Protein AF-0000000085128659 (afdb_homodimer)

Solvent-accessible surface area (backbone atoms only — not comparable to full-atom values): 16310 Å² total; per-residue (Å²): 131,82,72,77,76,67,66,75,49,60,63,36,53,50,22,35,53,57,33,23,60,72,72,63,52,74,62,64,71,49,72,67,42,47,62,70,45,26,85,48,47,41,83,42,79,41,50,59,67,37,71,76,47,48,51,61,40,72,66,40,44,32,36,38,27,37,38,40,32,33,34,33,29,34,77,50,101,82,45,79,43,78,74,47,75,46,42,42,30,39,76,42,43,47,52,21,47,40,45,73,38,50,29,82,39,26,32,28,22,68,32,53,30,38,33,34,35,36,41,59,68,40,46,54,51,37,44,71,76,37,23,58,50,40,31,45,50,51,49,42,43,33,21,52,50,32,48,50,40,52,53,52,50,50,57,43,69,74,96,132,83,72,77,75,68,64,75,49,61,63,36,53,50,22,35,58,58,37,16,63,75,84,48,57,75,60,64,72,48,72,68,43,47,61,70,45,26,83,48,47,43,82,42,78,41,49,57,68,37,70,75,47,49,51,62,39,72,65,40,44,33,35,39,27,38,38,40,32,32,36,31,30,34,77,50,101,82,45,80,42,77,75,48,76,47,42,41,30,38,77,43,44,45,52,19,46,42,45,72,38,49,29,81,39,26,32,29,23,68,32,53,28,37,33,33,35,36,40,60,67,42,46,55,50,37,43,70,76,36,22,57,51,39,30,45,49,49,48,41,42,33,18,52,47,31,49,50,41,52,53,53,51,51,57,44,70,76,96

pLDDT: mean 86.52, std 16.13, range [29.95, 98.5]

Foldseek 3Di:
DVPPVQQPCVLLLVLQVVVCVVVVVPLRDDPVLCSVCRVQKDKDKAAAFAWPDAFFAQFQKKKAFSAAKKWKWADDPVDIDTDDIDGRSDMPRLVCNPPSGTHRIIMGTNHIGMMIIHGPVSLVVCCVPPVPSSVSVNSSSVVNVVVVVVVVVVVVVVD/DPVPVQQPCVLQLVLQCVVCVPVNLPLRDDPVLCSVCRVQKDKDKAAAFAWPDAFQAQFQKKKAFSAAKKWKWADDPVDIDTDDIDGRSDMPRLVCNPPSGTHRIIMGTNHIGMMIIHGPVSLVVCCVPPVVSSVSVNSSSVSNVVVVVVVVVVVVVVD

Radius of gyration: 20.18 Å; Cα contacts (8 Å, |Δi|>4): 635; chains: 2; bounding box: 56×65×39 Å

Sequence (318 aa):
MSSSSHNDLRPLAQAMSSAVAVDGVQNALTLEQWDLLAPYLVPVTLAAGELLFAEGSLDRNLYFVESGSLSVHYQDAKERIRLAIVGPGSILGEGAFFAHRARHATVQAAAPGRLWCLTAMRFAELSNRQPGVALALVMAAGQVLARRAVDSRRRVASTMSSSSHNDLRPLAQAMSSAVAVDGVQNALTLEQWDLLAPYLVPVTLAAGELLFAEGSLDRNLYFVESGSLSVHYQDAKERIRLAIVGPGSILGEGAFFAHRARHATVQAAAPGRLWCLTAMRFAELSNRQPGVALALVMAAGQVLARRAVDSRRRVAST

Organism: Delftia acidovorans (strain DSM 14801 / SPH-1) (NCBI:txid398578)

Nearest PDB structures (foldseek):
  5kjy-assembly1_A  TM=8.523E-01  e=1.239E-09  Homo sapiens
  6rsx-assembly1_A  TM=7.843E-01  e=2.668E-10  Euglena gracilis
  4qxk-assembly1_A  TM=7.881E-01  e=7.579E-10  Homo sapiens
  4jva-assembly1_A  TM=7.918E-01  e=8.840E-09  Rattus norvegicus
  1cx4-assembly1_A  TM=7.227E-01  e=1.791E-09  Rattus norvegicus

InterPro domains:
  IPR000595 Cyclic nucleotide-binding domain [PF00027] (44-128)
  IPR000595 Cyclic nucleotide-binding domain [PS50042] (25-126)
  IPR000595 Cyclic nucleotide-binding domain [SM00100] (25-142)
  IPR000595 Cyclic nucleotide-binding domain [cd00038] (27-138)
  IPR014710 RmlC-like jelly roll fold [G3DSA:2.60.120.10] (24-158)
  IPR018490 Cyclic nucleotide-binding domain superfamily [SSF51206] (27-145)
  IPR050397 Global Transcriptional Regulators in Environmental Response [PTHR24567] (27-148)

Secondary structure (DSSP, 8-state):
---------HHHHHHHHHHHHHHT---PPPHHHHHHHGGG-EEEEE-TT-EEE-TT-----EEEEEEEEEEEEEE-SS-EEEEEEE-TT-EESHHHHHH-S--SSEEEEEEEEEEEEE-HHHHHHHHHH-HHHHHHHHHHHHHHHHHHHHHHHHHHHT-/---------HHHHHHHHHHHHHH----PPPHHHHHHHGGG-EEEEE-TT-EEE-TT-----EEEEEEEEEEEEEE-SS-EEEEEEE-TT-EE-HHHHHH-S--SSEEEEEEEEEEEEE-HHHHHHHHHH-HHHHHHHHHHHHHHHHHHHHHHHHHHHT-

Structure (mmCIF, N/CA/C/O backbone):
data_AF-0000000085128659-model_v1
#
loop_
_entity.id
_entity.type
_entity.pdbx_description
1 polymer 'Cyclic nucleotide-binding protein'
#
loop_
_atom_site.group_PDB
_atom_site.id
_atom_site.type_symbol
_atom_site.label_atom_id
_atom_site.label_alt_id
_atom_site.label_comp_id
_atom_site.label_asym_id
_atom_site.label_entity_id
_atom_site.label_seq_id
_atom_site.pdbx_PDB_ins_code
_atom_site.Cartn_x
_atom_site.Cartn_y
_atom_site.Cartn_z
_atom_site.occupancy
_atom_site.B_iso_or_equiv
_atom_site.auth_seq_id
_atom_site.auth_comp_id
_atom_site.auth_asym_id
_atom_site.auth_atom_id
_atom_site.pdbx_PDB_model_num
ATOM 1 N N . MET A 1 1 ? 28.031 -31.109 -11.43 1 29.95 1 MET A N 1
ATOM 2 C CA . MET A 1 1 ? 27.828 -29.781 -11.992 1 29.95 1 MET A CA 1
ATOM 3 C C . MET A 1 1 ? 26.5 -29.188 -11.5 1 29.95 1 MET A C 1
ATOM 5 O O . MET A 1 1 ? 25.438 -29.594 -11.938 1 29.95 1 MET A O 1
ATOM 9 N N . SER A 1 2 ? 26.125 -29.125 -10.211 1 35.5 2 SER A N 1
ATOM 10 C CA . SER A 1 2 ? 24.953 -28.688 -9.477 1 35.5 2 SER A CA 1
ATOM 11 C C . SER A 1 2 ? 24.391 -27.375 -10.047 1 35.5 2 SER A C 1
ATOM 13 O O . SER A 1 2 ? 25 -26.312 -9.875 1 35.5 2 SER A O 1
ATOM 15 N N . SER A 1 3 ? 24.031 -27.297 -11.328 1 38.16 3 SER A N 1
ATOM 16 C CA . SER A 1 3 ? 23.453 -26.156 -12.031 1 38.16 3 SER A CA 1
ATOM 17 C C . SER A 1 3 ? 22.562 -25.328 -11.102 1 38.16 3 SER A C 1
ATOM 19 O O . SER A 1 3 ? 21.547 -25.828 -10.609 1 38.16 3 SER A O 1
ATOM 21 N N . SER A 1 4 ? 23 -24.688 -10.016 1 42.72 4 SER A N 1
ATOM 22 C CA . SER A 1 4 ? 22.281 -23.719 -9.203 1 42.72 4 SER A CA 1
ATOM 23 C C . SER A 1 4 ? 21.172 -23.031 -10 1 42.72 4 SER A C 1
ATOM 25 O O . SER A 1 4 ? 21.453 -22.203 -10.867 1 42.72 4 SER A O 1
ATOM 27 N N . SER A 1 5 ? 20.141 -23.672 -10.648 1 47.66 5 SER A N 1
ATOM 28 C CA . SER A 1 5 ? 19.016 -23.312 -11.5 1 47.66 5 SER A CA 1
ATOM 29 C C . SER A 1 5 ? 18.516 -21.906 -11.195 1 47.66 5 SER A C 1
ATOM 31 O O . SER A 1 5 ? 17.984 -21.656 -10.117 1 47.66 5 SER A O 1
ATOM 33 N N . HIS A 1 6 ? 19.297 -20.906 -11.547 1 62.78 6 HIS A N 1
ATOM 34 C CA . HIS A 1 6 ? 18.984 -19.469 -11.453 1 62.78 6 HIS A CA 1
ATOM 35 C C . HIS A 1 6 ? 17.531 -19.203 -11.805 1 62.78 6 HIS A C 1
ATOM 37 O O . HIS A 1 6 ? 17 -19.734 -12.773 1 62.78 6 HIS A O 1
ATOM 43 N N . ASN A 1 7 ? 16.656 -18.875 -10.789 1 75.06 7 ASN A N 1
ATOM 44 C CA . ASN A 1 7 ? 15.281 -18.453 -11.023 1 75.06 7 ASN A CA 1
ATOM 45 C C . ASN A 1 7 ? 15.156 -17.562 -12.242 1 75.06 7 ASN A C 1
ATOM 47 O O . ASN A 1 7 ? 15.703 -16.453 -12.258 1 75.06 7 ASN A O 1
ATOM 51 N N . ASP A 1 8 ? 14.984 -18.266 -13.445 1 84.88 8 ASP A N 1
ATOM 52 C CA . ASP A 1 8 ? 14.672 -17.453 -14.617 1 84.88 8 ASP A CA 1
ATOM 53 C C . ASP A 1 8 ? 13.312 -16.781 -14.477 1 84.88 8 ASP A C 1
ATOM 55 O O . ASP A 1 8 ? 12.273 -17.422 -14.625 1 84.88 8 ASP A O 1
ATOM 59 N N . LEU A 1 9 ? 13.391 -15.461 -14.211 1 92 9 LEU A N 1
ATOM 60 C CA . LEU A 1 9 ? 12.156 -14.734 -13.953 1 92 9 LEU A CA 1
ATOM 61 C C . LEU A 1 9 ? 11.641 -14.062 -15.219 1 92 9 LEU A C 1
ATOM 63 O O . LEU A 1 9 ? 10.703 -13.266 -15.164 1 92 9 LEU A O 1
ATOM 67 N N . ARG A 1 10 ? 12.211 -14.438 -16.359 1 90.12 10 ARG A N 1
ATOM 68 C CA . ARG A 1 10 ? 11.82 -13.758 -17.594 1 90.12 10 ARG A CA 1
ATOM 69 C C . ARG A 1 10 ? 10.344 -13.977 -17.891 1 90.12 10 ARG A C 1
ATOM 71 O O . ARG A 1 10 ? 9.625 -13.039 -18.25 1 90.12 10 ARG A O 1
ATOM 78 N N . PRO A 1 11 ? 9.875 -15.219 -17.734 1 91.38 11 PRO A N 1
ATOM 79 C CA . PRO A 1 11 ? 8.445 -15.422 -17.953 1 91.38 11 PRO A CA 1
ATOM 80 C C . PRO A 1 11 ? 7.574 -14.625 -16.984 1 91.38 11 PRO A C 1
ATOM 82 O O . PRO A 1 11 ? 6.531 -14.094 -17.391 1 91.38 11 PRO A O 1
ATOM 85 N N . LEU A 1 12 ? 7.977 -14.539 -15.758 1 92.06 12 LEU A N 1
ATOM 86 C CA . LEU A 1 12 ? 7.246 -13.734 -14.789 1 92.06 12 LEU A CA 1
ATOM 87 C C . LEU A 1 12 ? 7.301 -12.258 -15.148 1 92.06 12 LEU A C 1
ATOM 89 O O . LEU A 1 12 ? 6.277 -11.57 -15.125 1 92.06 12 LEU A O 1
ATOM 93 N N . ALA A 1 13 ? 8.492 -11.805 -15.461 1 91.12 13 ALA A N 1
ATOM 94 C CA . ALA A 1 13 ? 8.648 -10.398 -15.836 1 91.12 13 ALA A CA 1
ATOM 95 C C . ALA A 1 13 ? 7.746 -10.047 -17.016 1 91.12 13 ALA A C 1
ATOM 97 O O . ALA A 1 13 ? 7.164 -8.961 -17.047 1 91.12 13 ALA A O 1
ATOM 98 N N . GLN A 1 14 ? 7.617 -10.961 -17.922 1 88.88 14 GLN A N 1
ATOM 99 C CA . GLN A 1 14 ? 6.758 -10.75 -19.078 1 88.88 14 GLN A CA 1
ATOM 100 C C . GLN A 1 14 ? 5.289 -10.703 -18.672 1 88.88 14 GLN A C 1
ATOM 102 O O . GLN A 1 14 ? 4.531 -9.859 -19.156 1 88.88 14 GLN A O 1
ATOM 107 N N . ALA A 1 15 ? 4.898 -11.57 -17.828 1 89.44 15 ALA A N 1
ATOM 108 C CA . ALA A 1 15 ? 3.523 -11.594 -17.328 1 89.44 15 ALA A CA 1
ATOM 109 C C . ALA A 1 15 ? 3.182 -10.297 -16.594 1 89.44 15 ALA A C 1
ATOM 111 O O . ALA A 1 15 ? 2.094 -9.742 -16.781 1 89.44 15 ALA A O 1
ATOM 112 N N . MET A 1 16 ? 4.125 -9.859 -15.781 1 88.56 16 MET A N 1
ATOM 113 C CA . MET A 1 16 ? 3.914 -8.656 -14.984 1 88.56 16 MET A CA 1
ATOM 114 C C . MET A 1 16 ? 3.816 -7.426 -15.883 1 88.56 16 MET A C 1
ATOM 116 O O . MET A 1 16 ? 3.02 -6.523 -15.625 1 88.56 16 MET A O 1
ATOM 120 N N . SER A 1 17 ? 4.609 -7.375 -16.859 1 83.5 17 SER A N 1
ATOM 121 C CA . SER A 1 17 ? 4.605 -6.254 -17.797 1 83.5 17 SER A CA 1
ATOM 122 C C . SER A 1 17 ? 3.322 -6.223 -18.625 1 83.5 17 SER A C 1
ATOM 124 O O . SER A 1 17 ? 2.807 -5.145 -18.938 1 83.5 17 SER A O 1
ATOM 126 N N . SER A 1 18 ? 2.783 -7.359 -18.891 1 80.06 18 SER A N 1
ATOM 127 C CA . SER A 1 18 ? 1.578 -7.449 -19.703 1 80.06 18 SER A CA 1
ATOM 128 C C . SER A 1 18 ? 0.336 -7.074 -18.906 1 80.06 18 SER A C 1
ATOM 130 O O . SER A 1 18 ? -0.617 -6.516 -19.453 1 80.06 18 SER A O 1
ATOM 132 N N . ALA A 1 19 ? 0.31 -7.5 -17.625 1 73.31 19 ALA A N 1
ATOM 133 C CA . ALA A 1 19 ? -0.827 -7.195 -16.75 1 73.31 19 ALA A CA 1
ATOM 134 C C . ALA A 1 19 ? -0.867 -5.711 -16.406 1 73.31 19 ALA A C 1
ATOM 136 O O . ALA A 1 19 ? -1.944 -5.133 -16.234 1 73.31 19 ALA A O 1
ATOM 137 N N . VAL A 1 20 ? 0.286 -5.203 -16.031 1 58.56 20 VAL A N 1
ATOM 138 C CA . VAL A 1 20 ? 0.382 -3.791 -15.672 1 58.56 20 VAL A CA 1
ATOM 139 C C . VAL A 1 20 ? -0.216 -2.939 -16.797 1 58.56 20 VAL A C 1
ATOM 141 O O . VAL A 1 20 ? -0.886 -1.938 -16.531 1 58.56 20 VAL A O 1
ATOM 144 N N . ALA A 1 21 ? -0.037 -3.459 -17.938 1 53.22 21 ALA A N 1
ATOM 145 C CA . ALA A 1 21 ? -0.592 -2.764 -19.094 1 53.22 21 ALA A CA 1
ATOM 146 C C . ALA A 1 21 ? -2.109 -2.645 -18.984 1 53.22 21 ALA A C 1
ATOM 148 O O . ALA A 1 21 ? -2.693 -1.645 -19.422 1 53.22 21 ALA A O 1
ATOM 149 N N . VAL A 1 22 ? -2.668 -3.613 -18.5 1 48.12 22 VAL A N 1
ATOM 150 C CA . VAL A 1 22 ? -4.125 -3.543 -18.5 1 48.12 22 VAL A CA 1
ATOM 151 C C . VAL A 1 22 ? -4.59 -2.518 -17.469 1 48.12 22 VAL A C 1
ATOM 153 O O . VAL A 1 22 ? -5.512 -1.738 -17.719 1 48.12 22 VAL A O 1
ATOM 156 N N . ASP A 1 23 ? -4.035 -2.777 -16.203 1 49.12 23 ASP A N 1
ATOM 157 C CA . ASP A 1 23 ? -4.539 -1.782 -15.258 1 49.12 23 ASP A CA 1
ATOM 158 C C . ASP A 1 23 ? -3.637 -0.551 -15.227 1 49.12 23 ASP A C 1
ATOM 160 O O . ASP A 1 23 ? -3.842 0.353 -14.414 1 49.12 23 ASP A O 1
ATOM 164 N N . GLY A 1 24 ? -3.027 -0.09 -16.141 1 50.62 24 GLY A N 1
ATOM 165 C CA . GLY A 1 24 ? -2.172 1.084 -16.203 1 50.62 24 GLY A CA 1
ATOM 166 C C . GLY A 1 24 ? -1.169 1.156 -15.062 1 50.62 24 GLY A C 1
ATOM 167 O O . GLY A 1 24 ? -0.756 2.246 -14.664 1 50.62 24 GLY A O 1
ATOM 168 N N . VAL A 1 25 ? -0.986 -0.017 -14.336 1 50.5 25 VAL A N 1
ATOM 169 C CA . VAL A 1 25 ? 0.026 0.077 -13.289 1 50.5 25 VAL A CA 1
ATOM 170 C C . VAL A 1 25 ? 1.39 0.364 -13.906 1 50.5 25 VAL A C 1
ATOM 172 O O . VAL A 1 25 ? 1.847 -0.374 -14.789 1 50.5 25 VAL A O 1
ATOM 175 N N . GLN A 1 26 ? 1.856 1.575 -13.992 1 55.62 26 GLN A N 1
ATOM 176 C CA . GLN A 1 26 ? 3.102 2.055 -14.578 1 55.62 26 GLN A CA 1
ATOM 177 C C . GLN A 1 26 ? 4.312 1.391 -13.93 1 55.62 26 GLN A C 1
ATOM 179 O O . GLN A 1 26 ? 5.414 1.415 -14.477 1 55.62 26 GLN A O 1
ATOM 184 N N . ASN A 1 27 ? 4.348 1.033 -12.68 1 58.81 27 ASN A N 1
ATOM 185 C CA . ASN A 1 27 ? 5.676 0.899 -12.094 1 58.81 27 ASN A CA 1
ATOM 186 C C . ASN A 1 27 ? 6.148 -0.552 -12.094 1 58.81 27 ASN A C 1
ATOM 188 O O . ASN A 1 27 ? 6.223 -1.189 -11.047 1 58.81 27 ASN A O 1
ATOM 192 N N . ALA A 1 28 ? 6.301 -1.007 -13.367 1 68.31 28 ALA A N 1
ATOM 193 C CA . ALA A 1 28 ? 6.906 -2.326 -13.523 1 68.31 28 ALA A CA 1
ATOM 194 C C . ALA A 1 28 ? 8.406 -2.277 -13.242 1 68.31 28 ALA A C 1
ATOM 196 O O . ALA A 1 28 ? 9.062 -1.274 -13.531 1 68.31 28 ALA A O 1
ATOM 197 N N . LEU A 1 29 ? 8.844 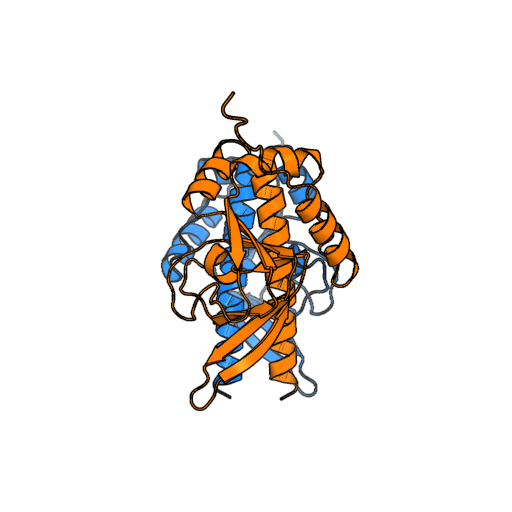-3.238 -12.43 1 88.19 29 LEU A N 1
ATOM 198 C CA . LEU A 1 29 ? 10.266 -3.441 -12.211 1 88.19 29 LEU A CA 1
ATOM 199 C C . LEU A 1 29 ? 11.016 -3.551 -13.531 1 88.19 29 LEU A C 1
ATOM 201 O O . LEU A 1 29 ? 10.516 -4.141 -14.492 1 88.19 29 LEU A O 1
ATOM 205 N N . THR A 1 30 ? 12.188 -2.934 -13.609 1 88.88 30 THR A N 1
ATOM 206 C CA . THR A 1 30 ? 13.047 -3.111 -14.773 1 88.88 30 THR A CA 1
ATOM 207 C C . THR A 1 30 ? 13.578 -4.539 -14.844 1 88.88 30 THR A C 1
ATOM 209 O O . THR A 1 30 ? 13.523 -5.277 -13.852 1 88.88 30 THR A O 1
ATOM 212 N N . LEU A 1 31 ? 14.086 -4.887 -16.031 1 87.94 31 LEU A N 1
ATOM 213 C CA . LEU A 1 31 ? 14.68 -6.211 -16.172 1 87.94 31 LEU A CA 1
ATOM 214 C C . LEU A 1 31 ? 15.828 -6.398 -15.18 1 87.94 31 LEU A C 1
ATOM 216 O O . LEU A 1 31 ? 15.977 -7.477 -14.602 1 87.94 31 LEU A O 1
ATOM 220 N N . GLU A 1 32 ? 16.609 -5.348 -14.992 1 92.56 32 GLU A N 1
ATOM 221 C CA . GLU A 1 32 ? 17.703 -5.406 -14.023 1 92.56 32 GLU A CA 1
ATOM 222 C C . GLU A 1 32 ? 17.172 -5.641 -12.609 1 92.56 32 GLU A C 1
ATOM 224 O O . GLU A 1 32 ? 17.75 -6.422 -11.852 1 92.56 32 GLU A O 1
ATOM 229 N N . GLN A 1 33 ? 16.156 -5 -12.266 1 93.62 33 GLN A N 1
ATOM 230 C CA . GLN A 1 33 ? 15.555 -5.16 -10.945 1 93.62 33 GLN A CA 1
ATOM 231 C C . GLN A 1 33 ? 15.008 -6.57 -10.758 1 93.62 33 GLN A C 1
ATOM 233 O O . GLN A 1 33 ? 15.117 -7.145 -9.672 1 93.62 33 GLN A O 1
ATOM 238 N N . TRP A 1 34 ? 14.414 -7.117 -11.828 1 92.69 34 TRP A N 1
ATOM 239 C CA . TRP A 1 34 ? 13.945 -8.5 -11.758 1 92.69 34 TRP A CA 1
ATOM 240 C C . TRP A 1 34 ? 15.102 -9.453 -11.523 1 92.69 34 TRP A C 1
ATOM 242 O O . TRP A 1 34 ? 14.984 -10.406 -10.742 1 92.69 34 TRP A O 1
ATOM 252 N N . ASP A 1 35 ? 16.188 -9.188 -12.18 1 93.69 35 ASP A N 1
ATOM 253 C CA . ASP A 1 35 ? 17.375 -10.016 -11.992 1 93.69 35 ASP A CA 1
ATOM 254 C C . ASP A 1 35 ? 17.859 -9.961 -10.547 1 93.69 35 ASP A C 1
ATOM 256 O O . ASP A 1 35 ? 18.234 -10.992 -9.977 1 93.69 35 ASP A O 1
ATOM 260 N N . LEU A 1 36 ? 17.812 -8.797 -9.961 1 95.25 36 LEU A N 1
ATOM 261 C CA . LEU A 1 36 ? 18.25 -8.625 -8.578 1 95.25 36 LEU A CA 1
ATOM 262 C C . LEU A 1 36 ? 17.266 -9.258 -7.613 1 95.25 36 LEU A C 1
ATOM 264 O O . LEU A 1 36 ? 17.641 -9.68 -6.52 1 95.25 36 LEU A O 1
ATOM 268 N N . LEU A 1 37 ? 15.992 -9.359 -8.031 1 95.81 37 LEU A N 1
ATOM 269 C CA . LEU A 1 37 ? 14.922 -9.891 -7.199 1 95.81 37 LEU A CA 1
ATOM 270 C C . LEU A 1 37 ? 14.914 -11.414 -7.215 1 95.81 37 LEU A C 1
ATOM 272 O O . LEU A 1 37 ? 14.523 -12.047 -6.234 1 95.81 37 LEU A O 1
ATOM 276 N N . ALA A 1 38 ? 15.398 -12.008 -8.227 1 95.69 38 ALA A N 1
ATOM 277 C CA . ALA A 1 38 ? 15.258 -13.422 -8.555 1 95.69 38 ALA A CA 1
ATOM 278 C C . ALA A 1 38 ? 15.742 -14.305 -7.406 1 95.69 38 ALA A C 1
ATOM 280 O O . ALA A 1 38 ? 15.047 -15.227 -6.984 1 95.69 38 ALA A O 1
ATOM 281 N N . PRO A 1 39 ? 16.891 -13.953 -6.801 1 96.12 39 PRO A N 1
ATOM 282 C CA . PRO A 1 39 ? 17.422 -14.844 -5.762 1 96.12 39 PRO A CA 1
ATOM 283 C C . PRO A 1 39 ? 16.531 -14.867 -4.512 1 96.12 39 PRO A C 1
ATOM 285 O O . PRO A 1 39 ? 16.703 -15.742 -3.656 1 96.12 39 PRO A O 1
ATOM 288 N N . TYR A 1 40 ? 15.648 -13.992 -4.371 1 97.5 40 TYR A N 1
ATOM 289 C CA . TYR A 1 40 ? 14.844 -13.883 -3.158 1 97.5 40 TYR A CA 1
ATOM 290 C C . TYR A 1 40 ? 13.508 -14.602 -3.324 1 97.5 40 TYR A C 1
ATOM 292 O O . TYR A 1 40 ? 12.773 -14.797 -2.35 1 97.5 40 TYR A O 1
ATOM 300 N N . LEU A 1 41 ? 13.141 -14.953 -4.539 1 97.5 41 LEU A N 1
ATOM 301 C CA . LEU A 1 41 ? 11.852 -15.57 -4.812 1 97.5 41 LEU A CA 1
ATOM 302 C C . LEU A 1 41 ? 11.977 -17.094 -4.859 1 97.5 41 LEU A C 1
ATOM 304 O O . LEU A 1 41 ? 12.992 -17.625 -5.316 1 97.5 41 LEU A O 1
ATOM 308 N N . VAL A 1 42 ? 10.906 -17.766 -4.406 1 96.69 42 VAL A N 1
ATOM 309 C CA . VAL A 1 42 ? 10.82 -19.219 -4.438 1 96.69 42 VAL A CA 1
ATOM 310 C C . VAL A 1 42 ? 9.68 -19.656 -5.359 1 96.69 42 VAL A C 1
ATOM 312 O O . VAL A 1 42 ? 8.562 -19.141 -5.254 1 96.69 42 VAL A O 1
ATOM 315 N N . PRO A 1 43 ? 9.953 -20.594 -6.266 1 97.06 43 PRO A N 1
ATOM 316 C CA . PRO A 1 43 ? 8.883 -21.047 -7.156 1 97.06 43 PRO A CA 1
ATOM 317 C C . PRO A 1 43 ? 7.824 -21.875 -6.438 1 97.06 43 PRO A C 1
ATOM 319 O O . PRO A 1 43 ? 8.156 -22.656 -5.543 1 97.06 43 PRO A O 1
ATOM 322 N N . VAL A 1 44 ? 6.594 -21.688 -6.801 1 97.94 44 VAL A N 1
ATOM 323 C CA . VAL A 1 44 ? 5.445 -22.438 -6.305 1 97.94 44 VAL A CA 1
ATOM 324 C C . VAL A 1 44 ? 4.621 -22.969 -7.48 1 97.94 44 VAL A C 1
ATOM 326 O O . VAL A 1 44 ? 4.188 -22.188 -8.336 1 97.94 44 VAL A O 1
ATOM 329 N N . THR A 1 45 ? 4.438 -24.203 -7.562 1 98.19 45 THR A N 1
ATOM 330 C CA . THR A 1 45 ? 3.566 -24.812 -8.562 1 98.19 45 THR A CA 1
ATOM 331 C C . THR A 1 45 ? 2.262 -25.281 -7.93 1 98.19 45 THR A C 1
ATOM 333 O O . THR A 1 45 ? 2.271 -25.875 -6.855 1 98.19 45 THR A O 1
ATOM 336 N N . LEU A 1 46 ? 1.225 -24.984 -8.594 1 98.38 46 LEU A N 1
ATOM 337 C CA . LEU A 1 46 ? -0.094 -25.359 -8.094 1 98.38 46 LEU A CA 1
ATOM 338 C C . LEU A 1 46 ? -0.837 -26.219 -9.109 1 98.38 46 LEU A C 1
ATOM 340 O O . LEU A 1 46 ? -0.841 -25.922 -10.305 1 98.38 46 LEU A O 1
ATOM 344 N N . ALA A 1 47 ? -1.477 -27.266 -8.578 1 98.5 47 ALA A N 1
ATOM 345 C CA . ALA A 1 47 ? -2.453 -28.016 -9.367 1 98.5 47 ALA A CA 1
ATOM 346 C C . ALA A 1 47 ? -3.838 -27.391 -9.266 1 98.5 47 ALA A C 1
ATOM 348 O O . ALA A 1 47 ? -4.113 -26.625 -8.336 1 98.5 47 ALA A O 1
ATOM 349 N N . ALA A 1 48 ? -4.641 -27.719 -10.289 1 97.88 48 ALA A N 1
ATOM 350 C CA . ALA A 1 48 ? -6.023 -27.25 -10.203 1 97.88 48 ALA A CA 1
ATOM 351 C C . ALA A 1 48 ? -6.664 -27.688 -8.883 1 97.88 48 ALA A C 1
ATOM 353 O O . ALA A 1 48 ? -6.531 -28.844 -8.469 1 97.88 48 ALA A O 1
ATOM 354 N N . GLY A 1 49 ? -7.238 -26.719 -8.219 1 97.06 49 GLY A N 1
ATOM 355 C CA . GLY A 1 49 ? -7.965 -27.016 -6.996 1 97.06 49 GLY A CA 1
ATOM 356 C C . GLY A 1 49 ? -7.113 -26.859 -5.75 1 97.06 49 GLY A C 1
ATOM 357 O O . GLY A 1 49 ? -7.637 -26.828 -4.633 1 97.06 49 GLY A O 1
ATOM 358 N N . GLU A 1 50 ? -5.859 -26.719 -5.902 1 98.19 50 GLU A N 1
ATOM 359 C CA . GLU A 1 50 ? -4.961 -26.625 -4.754 1 98.19 50 GLU A CA 1
ATOM 360 C C . GLU A 1 50 ? -5.055 -25.25 -4.105 1 98.19 50 GLU A C 1
ATOM 362 O O . GLU A 1 50 ? -5.117 -24.234 -4.797 1 98.19 50 GLU A O 1
ATOM 367 N N . LEU A 1 51 ? -5.004 -25.219 -2.791 1 97.69 51 LEU A N 1
ATOM 368 C CA . LEU A 1 51 ? -5.051 -23.969 -2.033 1 97.69 51 LEU A CA 1
ATOM 369 C C . LEU A 1 51 ? -3.689 -23.281 -2.035 1 97.69 51 LEU A C 1
ATOM 371 O O . LEU A 1 51 ? -2.664 -23.922 -1.807 1 97.69 51 LEU A O 1
ATOM 375 N N . LEU A 1 52 ? -3.775 -22.062 -2.41 1 98.06 52 LEU A N 1
ATOM 376 C CA . LEU A 1 52 ? -2.584 -21.25 -2.172 1 98.06 52 LEU A CA 1
ATOM 377 C C . LEU A 1 52 ? -2.498 -20.828 -0.708 1 98.06 52 LEU A C 1
ATOM 379 O O . LEU A 1 52 ? -1.473 -21.047 -0.057 1 98.06 52 LEU A O 1
ATOM 383 N N . PHE A 1 53 ? -3.533 -20.25 -0.184 1 97.44 53 PHE A N 1
ATOM 384 C CA . PHE A 1 53 ? -3.686 -19.969 1.238 1 97.44 53 PHE A CA 1
ATOM 385 C C . PHE A 1 53 ? -5.16 -19.828 1.608 1 97.44 53 PHE A C 1
ATOM 387 O O . PHE A 1 53 ? -6.004 -19.594 0.742 1 97.44 53 PHE A O 1
ATOM 394 N N . ALA A 1 54 ? -5.426 -19.984 2.877 1 95.81 54 ALA A N 1
ATOM 395 C CA . ALA A 1 54 ? -6.797 -19.953 3.385 1 95.81 54 ALA A CA 1
ATOM 396 C C . ALA A 1 54 ? -7.047 -18.688 4.199 1 95.81 54 ALA A C 1
ATOM 398 O O . ALA A 1 54 ? -6.156 -18.203 4.895 1 95.81 54 ALA A O 1
ATOM 399 N N . GLU A 1 55 ? -8.25 -18.219 4.012 1 93.19 55 GLU A N 1
ATOM 400 C CA . GLU A 1 55 ? -8.68 -17.141 4.883 1 93.19 55 GLU A CA 1
ATOM 401 C C . GLU A 1 55 ? -8.344 -17.422 6.34 1 93.19 55 GLU A C 1
ATOM 403 O O . GLU A 1 55 ? -8.531 -18.547 6.812 1 93.19 55 GLU A O 1
ATOM 408 N N . GLY A 1 56 ? -7.758 -16.391 6.98 1 93.44 56 GLY A N 1
ATOM 409 C CA . GLY A 1 56 ? -7.445 -16.547 8.391 1 93.44 56 GLY A CA 1
ATOM 410 C C . GLY A 1 56 ? -6.012 -16.969 8.648 1 93.44 56 GLY A C 1
ATO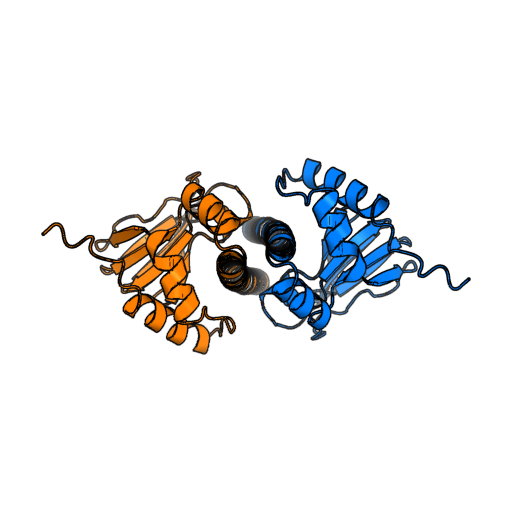M 411 O O . GLY A 1 56 ? -5.52 -16.875 9.773 1 93.44 56 GLY A O 1
ATOM 412 N N . SER A 1 57 ? -5.355 -17.562 7.602 1 94.44 57 SER A N 1
ATOM 413 C CA . SER A 1 57 ? -3.949 -17.922 7.746 1 94.44 57 SER A CA 1
ATOM 414 C C . SER A 1 57 ? -3.105 -16.703 8.117 1 94.44 57 SER A C 1
ATOM 416 O O . SER A 1 57 ? -3.418 -15.578 7.715 1 94.44 57 SER A O 1
ATOM 418 N N . LEU A 1 58 ? -1.952 -16.875 8.797 1 93.62 58 LEU A N 1
ATOM 419 C CA . LEU A 1 58 ? -1.221 -15.766 9.398 1 93.62 58 LEU A CA 1
ATOM 420 C C . LEU A 1 58 ? 0.044 -15.461 8.602 1 93.62 58 LEU A C 1
ATOM 422 O O . LEU A 1 58 ? 0.74 -14.484 8.891 1 93.62 58 LEU A O 1
ATOM 426 N N . ASP A 1 59 ? 0.297 -16.234 7.594 1 90.81 59 ASP A N 1
ATOM 427 C CA . ASP A 1 59 ? 1.519 -15.922 6.855 1 90.81 59 ASP A CA 1
ATOM 428 C C . ASP A 1 59 ? 1.388 -14.609 6.098 1 90.81 59 ASP A C 1
ATOM 430 O O . ASP A 1 59 ? 0.277 -14.141 5.832 1 90.81 59 ASP A O 1
ATOM 434 N N . ARG A 1 60 ? 2.594 -14.023 5.703 1 92.44 60 ARG A N 1
ATOM 435 C CA . ARG A 1 60 ? 2.629 -12.711 5.062 1 92.44 60 ARG A CA 1
ATOM 436 C C . ARG A 1 60 ? 3.383 -12.766 3.738 1 92.44 60 ARG A C 1
ATOM 438 O O . ARG A 1 60 ? 4.047 -11.805 3.354 1 92.44 60 ARG A O 1
ATOM 445 N N . ASN A 1 61 ? 3.273 -13.938 3.145 1 97.44 61 ASN A N 1
ATOM 446 C CA . ASN A 1 61 ? 3.951 -14.117 1.864 1 97.44 61 ASN A CA 1
ATOM 447 C C . ASN A 1 61 ? 3.277 -13.312 0.758 1 97.44 61 ASN A C 1
ATOM 449 O O . ASN A 1 61 ? 2.053 -13.188 0.73 1 97.44 61 ASN A O 1
ATOM 453 N N . LEU A 1 62 ? 4.094 -12.844 -0.085 1 97.75 62 LEU A N 1
ATOM 454 C CA . LEU A 1 62 ? 3.629 -12.242 -1.332 1 97.75 62 LEU A CA 1
ATOM 455 C C . LEU A 1 62 ? 3.826 -13.203 -2.502 1 97.75 62 LEU A C 1
ATOM 457 O O . LEU A 1 62 ? 4.863 -13.859 -2.602 1 97.75 62 LEU A O 1
ATOM 461 N N . TYR A 1 63 ? 2.85 -13.211 -3.398 1 97.69 63 TYR A N 1
ATOM 462 C CA . TYR A 1 63 ? 2.934 -14.109 -4.543 1 97.69 63 TYR A CA 1
ATOM 463 C C . TYR A 1 63 ? 2.787 -13.336 -5.852 1 97.69 63 TYR A C 1
ATOM 465 O O . TYR A 1 63 ? 1.968 -12.422 -5.953 1 97.69 63 TYR A O 1
ATOM 473 N N . PHE A 1 64 ? 3.57 -13.766 -6.777 1 95.94 64 PHE A N 1
ATOM 474 C CA . PHE A 1 64 ? 3.514 -13.266 -8.148 1 95.94 64 PHE A CA 1
ATOM 475 C C . PHE A 1 64 ? 3.076 -14.367 -9.102 1 95.94 64 PHE A C 1
ATOM 477 O O . PHE A 1 64 ? 3.697 -15.43 -9.164 1 95.94 64 PHE A O 1
ATOM 484 N N . VAL A 1 65 ? 2.049 -14.07 -9.898 1 96.88 65 VAL A N 1
ATOM 485 C CA . VAL A 1 65 ? 1.48 -15.109 -10.758 1 96.88 65 VAL A CA 1
ATOM 486 C C . VAL A 1 65 ? 2.168 -15.078 -12.117 1 96.88 65 VAL A C 1
ATOM 488 O O . VAL A 1 65 ? 2.053 -14.102 -12.859 1 96.88 65 VAL A O 1
ATOM 491 N N . GLU A 1 66 ? 2.852 -16.078 -12.359 1 95.69 66 GLU A N 1
ATOM 492 C CA . GLU A 1 66 ? 3.5 -16.219 -13.664 1 95.69 66 GLU A CA 1
ATOM 493 C C . GLU A 1 66 ? 2.541 -16.797 -14.695 1 95.69 66 GLU A C 1
ATOM 495 O O . GLU A 1 66 ? 2.48 -16.312 -15.836 1 95.69 66 GLU A O 1
ATOM 500 N N . SER A 1 67 ? 1.867 -17.812 -14.312 1 96.81 67 SER A N 1
ATOM 501 C CA . SER A 1 67 ? 0.896 -18.484 -15.172 1 96.81 67 SER A CA 1
ATOM 502 C C . SER A 1 67 ? -0.216 -19.125 -14.344 1 96.81 67 SER A C 1
ATOM 504 O O . SER A 1 67 ? -0.072 -19.312 -13.141 1 96.81 67 SER A O 1
ATOM 506 N N . GLY A 1 68 ? -1.345 -19.453 -15.086 1 96.88 68 GLY A N 1
ATOM 507 C CA . GLY A 1 68 ? -2.473 -20.109 -14.445 1 96.88 68 GLY A CA 1
ATOM 508 C C . GLY A 1 68 ? -3.6 -19.156 -14.094 1 96.88 68 GLY A C 1
ATOM 509 O O . GLY A 1 68 ? -3.658 -18.047 -14.617 1 96.88 68 GLY A O 1
ATOM 510 N N . SER A 1 69 ? -4.535 -19.703 -13.344 1 97.25 69 SER A N 1
ATOM 511 C CA . SER A 1 69 ? -5.711 -18.953 -12.898 1 97.25 69 SER A CA 1
ATOM 512 C C . SER A 1 69 ? -6.059 -19.281 -11.453 1 97.25 69 SER A C 1
ATOM 514 O O . SER A 1 69 ? -6.004 -20.453 -11.047 1 97.25 69 SER A O 1
ATOM 516 N N . LEU A 1 70 ? -6.285 -18.266 -10.703 1 97.19 70 LEU A N 1
ATOM 517 C CA . LEU A 1 70 ? -6.617 -18.438 -9.289 1 97.19 70 LEU A CA 1
ATOM 518 C C . LEU A 1 70 ? -7.961 -17.797 -8.969 1 97.19 70 LEU A C 1
ATOM 520 O O . LEU A 1 70 ? -8.273 -16.703 -9.469 1 97.19 70 LEU A O 1
ATOM 524 N N . SER A 1 71 ? -8.68 -18.453 -8.148 1 95.88 71 SER A N 1
ATOM 525 C CA . SER A 1 71 ? -9.945 -17.906 -7.648 1 95.88 71 SER A CA 1
ATOM 526 C C . SER A 1 71 ? -9.797 -17.375 -6.227 1 95.88 71 SER A C 1
ATOM 528 O O . SER A 1 71 ? -9.086 -17.969 -5.41 1 95.88 71 SER A O 1
ATOM 530 N N . VAL A 1 72 ? -10.391 -16.234 -5.973 1 94.44 72 VAL A N 1
ATOM 531 C CA . VAL A 1 72 ? -10.391 -15.594 -4.66 1 94.44 72 VAL A CA 1
ATOM 532 C C . VAL A 1 72 ? -11.789 -15.656 -4.055 1 94.44 72 VAL A C 1
ATOM 534 O O . VAL A 1 72 ? -12.766 -15.227 -4.68 1 94.44 72 VAL A O 1
ATOM 537 N N . HIS A 1 73 ? -11.82 -16.219 -2.857 1 91.38 73 HIS A N 1
ATOM 538 C CA . HIS A 1 73 ? -13.117 -16.422 -2.211 1 91.38 73 HIS A CA 1
ATOM 539 C C . HIS A 1 73 ? -13.094 -15.922 -0.77 1 91.38 73 HIS A C 1
ATOM 541 O O . HIS A 1 73 ? -12.055 -15.977 -0.104 1 91.38 73 HIS A O 1
ATOM 547 N N . TYR A 1 74 ? -14.211 -15.398 -0.406 1 84.62 74 TYR A N 1
ATOM 548 C CA . TYR A 1 74 ? -14.359 -15.094 1.013 1 84.62 74 TYR A CA 1
ATOM 549 C C . TYR A 1 74 ? -15.625 -15.719 1.578 1 84.62 74 TYR A C 1
ATOM 551 O O . TYR A 1 74 ? -16.594 -15.945 0.849 1 84.62 74 TYR A O 1
ATOM 559 N N . GLN A 1 75 ? -15.492 -16.219 2.775 1 77.75 75 GLN A N 1
ATOM 560 C CA . GLN A 1 75 ? -16.625 -16.859 3.449 1 77.75 75 GLN A CA 1
ATOM 561 C C . GLN A 1 75 ? -17.484 -15.82 4.164 1 77.75 75 GLN A C 1
ATOM 563 O O . GLN A 1 75 ? -16.984 -15.055 4.996 1 77.75 75 GLN A O 1
ATOM 568 N N . ASP A 1 76 ? -18.672 -15.672 3.6 1 68.94 76 ASP A N 1
ATOM 569 C CA . ASP A 1 76 ? -19.641 -14.922 4.398 1 68.94 76 ASP A CA 1
ATOM 570 C C . ASP A 1 76 ? -20.438 -15.852 5.312 1 68.94 76 ASP A C 1
ATOM 572 O O . ASP A 1 76 ? -20.219 -17.062 5.305 1 68.94 76 ASP A O 1
ATOM 576 N N . ALA A 1 77 ? -21.25 -15.336 6.285 1 66.31 77 ALA A N 1
ATOM 577 C CA . ALA A 1 77 ? -22.031 -16.094 7.254 1 66.31 77 ALA A CA 1
ATOM 578 C C . ALA A 1 77 ? -22.703 -17.297 6.59 1 66.31 77 ALA A C 1
ATOM 580 O O . ALA A 1 77 ? -22.844 -18.344 7.211 1 66.31 77 ALA A O 1
ATOM 581 N N . LYS A 1 78 ? -22.969 -17.125 5.457 1 65.25 78 LYS A N 1
ATOM 582 C CA . LYS A 1 78 ? -23.859 -18.156 4.91 1 65.25 78 LYS A CA 1
ATOM 583 C C . LYS A 1 78 ? -23.172 -18.938 3.799 1 65.25 78 LYS A C 1
ATOM 585 O O . LYS A 1 78 ? -23.391 -20.141 3.652 1 65.25 78 LYS A O 1
ATOM 590 N N . GLU A 1 79 ? -22.312 -18.234 2.996 1 74.25 79 GLU A N 1
ATOM 591 C CA . GLU A 1 79 ? -21.828 -18.922 1.808 1 74.25 79 GLU A CA 1
ATOM 592 C C . GLU A 1 79 ? -20.469 -18.359 1.362 1 74.25 79 GLU A C 1
ATOM 594 O O . GLU A 1 79 ? -20.047 -17.312 1.834 1 74.25 79 GLU A O 1
ATOM 599 N N . ARG A 1 80 ? -19.859 -19.25 0.575 1 76.25 80 ARG A N 1
ATOM 600 C CA . ARG A 1 80 ? -18.609 -18.859 -0.093 1 76.25 80 ARG A CA 1
ATOM 601 C C . ARG A 1 80 ? -18.906 -17.984 -1.307 1 76.25 80 ARG A C 1
ATOM 603 O O . ARG A 1 80 ? -19.672 -18.375 -2.193 1 76.25 80 ARG A O 1
ATOM 610 N N . ILE A 1 81 ? -18.391 -16.734 -1.248 1 79.81 81 ILE A N 1
ATOM 611 C CA . ILE A 1 81 ? -18.609 -15.789 -2.342 1 79.81 81 ILE A CA 1
ATOM 612 C C . ILE A 1 81 ? -17.297 -15.57 -3.092 1 79.81 81 ILE A C 1
ATOM 614 O O . ILE A 1 81 ? -16.25 -15.297 -2.48 1 79.81 81 ILE A O 1
ATOM 618 N N . ARG A 1 82 ? -17.375 -15.836 -4.395 1 81.19 82 ARG A N 1
ATOM 619 C CA . ARG A 1 82 ? -16.203 -15.562 -5.219 1 81.19 82 ARG A CA 1
ATOM 620 C C . ARG A 1 82 ? -16.016 -14.062 -5.426 1 81.19 82 ARG A C 1
ATOM 622 O O . ARG A 1 82 ? -16.938 -13.383 -5.906 1 81.19 82 ARG A O 1
ATOM 629 N N . LEU A 1 83 ? -14.875 -13.609 -5.102 1 78.94 83 LEU A N 1
ATOM 630 C CA . LEU A 1 83 ? -14.57 -12.188 -5.23 1 78.94 83 LEU A CA 1
ATOM 631 C C . LEU A 1 83 ? -13.945 -11.891 -6.594 1 78.94 83 LEU A C 1
ATOM 633 O O . LEU A 1 83 ? -14.281 -10.883 -7.223 1 78.94 83 LEU A O 1
ATOM 637 N N . ALA A 1 84 ? -13.086 -12.789 -7.051 1 88.25 84 ALA A N 1
ATOM 638 C CA . ALA A 1 84 ? -12.344 -12.477 -8.266 1 88.25 84 ALA A CA 1
ATOM 639 C C . ALA A 1 84 ? -11.664 -13.719 -8.828 1 88.25 84 ALA A C 1
ATOM 641 O O . ALA A 1 84 ? -11.531 -14.727 -8.141 1 88.25 84 ALA A O 1
ATOM 642 N N . ILE A 1 85 ? -11.367 -13.648 -10.117 1 92.44 85 ILE A N 1
ATOM 643 C CA . ILE A 1 85 ? -10.406 -14.539 -10.773 1 92.44 85 ILE A CA 1
ATOM 644 C C . ILE A 1 85 ? -9.18 -13.742 -11.211 1 92.44 85 ILE A C 1
ATOM 646 O O . ILE A 1 85 ? -9.312 -12.688 -11.828 1 92.44 85 ILE A O 1
ATOM 650 N N . VAL A 1 86 ? -8.109 -14.273 -10.773 1 93.62 86 VAL A N 1
ATOM 651 C CA . VAL A 1 86 ? -6.883 -13.555 -11.102 1 93.62 86 VAL A CA 1
ATOM 652 C C . VAL A 1 86 ? -5.973 -14.445 -11.945 1 93.62 86 VAL A C 1
ATOM 654 O O . VAL A 1 86 ? -6.004 -15.672 -11.828 1 93.62 86 VAL A O 1
ATOM 657 N N . GLY A 1 87 ? -5.184 -13.797 -12.859 1 94.5 87 GLY A N 1
ATOM 658 C CA . GLY A 1 87 ? -4.32 -14.516 -13.781 1 94.5 87 GLY A CA 1
ATOM 659 C C . GLY A 1 87 ? -2.9 -13.984 -13.812 1 94.5 87 GLY A C 1
ATOM 660 O O . GLY A 1 87 ? -2.482 -13.266 -12.898 1 94.5 87 GLY A O 1
ATOM 661 N N . PRO A 1 88 ? -2.152 -14.32 -14.852 1 94.25 88 PRO A N 1
ATOM 662 C CA . PRO A 1 88 ? -0.747 -13.922 -14.969 1 94.25 88 PRO A CA 1
ATOM 663 C C . PRO A 1 88 ? -0.542 -12.422 -14.797 1 94.25 88 PRO A C 1
ATOM 665 O O . PRO A 1 88 ? -1.315 -11.625 -15.336 1 94.25 88 PRO A O 1
ATOM 668 N N . GLY A 1 89 ? 0.512 -12.102 -13.984 1 92.19 89 GLY A N 1
ATOM 669 C CA . GLY A 1 89 ? 0.837 -10.695 -13.789 1 92.19 89 GLY A CA 1
ATOM 670 C C . GLY A 1 89 ? 0.197 -10.109 -12.547 1 92.19 89 GLY A C 1
ATOM 671 O O . GLY A 1 89 ? 0.366 -8.922 -12.258 1 92.19 89 GLY A O 1
ATOM 672 N N . SER A 1 90 ? -0.489 -10.914 -11.82 1 93.19 90 SER A N 1
ATOM 673 C CA . SER A 1 90 ? -1.146 -10.461 -10.602 1 93.19 90 SER A CA 1
ATOM 674 C C . SER A 1 90 ? -0.246 -10.641 -9.391 1 93.19 90 SER A C 1
ATOM 676 O O . SER A 1 90 ? 0.639 -11.5 -9.391 1 93.19 90 SER A O 1
ATOM 678 N N . ILE A 1 91 ? -0.425 -9.805 -8.422 1 95.12 91 ILE A N 1
ATOM 679 C CA . ILE A 1 91 ? 0.179 -9.945 -7.102 1 95.12 91 ILE A CA 1
ATOM 680 C C . ILE A 1 91 ? -0.891 -10.336 -6.086 1 95.12 91 ILE A C 1
ATOM 682 O O . ILE A 1 91 ? -1.977 -9.758 -6.062 1 95.12 91 ILE A O 1
ATOM 686 N N . LEU A 1 92 ? -0.598 -11.375 -5.312 1 96 92 LEU A N 1
ATOM 687 C CA . LEU A 1 92 ? -1.527 -11.844 -4.293 1 96 92 LEU A CA 1
ATOM 688 C C . LEU A 1 92 ? -0.888 -11.781 -2.908 1 96 92 LEU A C 1
ATOM 690 O O . LEU A 1 92 ? 0.31 -12.031 -2.762 1 96 92 LEU A O 1
ATOM 694 N N . GLY A 1 93 ? -1.719 -11.531 -1.955 1 96.12 93 GLY A N 1
ATOM 695 C CA . GLY A 1 93 ? -1.261 -11.523 -0.575 1 96.12 93 GLY A CA 1
ATOM 696 C C . GLY A 1 93 ? -0.81 -10.156 -0.106 1 96.12 93 GLY A C 1
ATOM 697 O O . GLY A 1 93 ? -0.265 -10.016 0.991 1 96.12 93 GLY A O 1
ATOM 698 N N . GLU A 1 94 ? -0.999 -9.125 -0.91 1 95.19 94 GLU A N 1
ATOM 699 C CA . GLU A 1 94 ? -0.519 -7.781 -0.611 1 95.19 94 GLU A CA 1
ATOM 700 C C . GLU A 1 94 ? -1.196 -7.219 0.635 1 95.19 94 GLU A C 1
ATOM 702 O O . GLU A 1 94 ? -0.588 -6.453 1.388 1 95.19 94 GLU A O 1
ATOM 707 N N . GLY A 1 95 ? -2.418 -7.605 0.834 1 94 95 GLY A N 1
ATOM 708 C CA . GLY A 1 95 ? -3.113 -7.129 2.018 1 94 95 GLY A CA 1
ATOM 709 C C . GLY A 1 95 ? -2.439 -7.543 3.312 1 94 95 GLY A C 1
ATOM 710 O O . GLY A 1 95 ? -2.041 -6.691 4.113 1 94 95 GLY A O 1
ATOM 711 N N . ALA A 1 96 ? -2.309 -8.844 3.484 1 93.44 96 ALA A N 1
ATOM 712 C CA . ALA A 1 96 ? -1.654 -9.375 4.672 1 93.44 96 ALA A CA 1
ATOM 713 C C . ALA A 1 96 ? -0.201 -8.922 4.754 1 93.44 96 ALA A C 1
ATOM 715 O O . ALA A 1 96 ? 0.322 -8.68 5.844 1 93.44 96 ALA A O 1
ATOM 716 N N . PHE A 1 97 ? 0.422 -8.805 3.615 1 94.44 97 PHE A N 1
ATOM 717 C CA . PHE A 1 97 ? 1.807 -8.359 3.521 1 94.44 97 PHE A CA 1
ATOM 718 C C . PHE A 1 97 ? 1.976 -6.98 4.156 1 94.44 97 PHE A C 1
ATOM 720 O O . PHE A 1 97 ? 2.887 -6.77 4.961 1 94.44 97 PHE A O 1
ATOM 727 N N . PHE A 1 98 ? 1.062 -6.059 3.834 1 93.62 98 PHE A N 1
ATOM 728 C CA . PHE A 1 98 ? 1.135 -4.699 4.359 1 93.62 98 PHE A CA 1
ATOM 729 C C . PHE A 1 98 ? 0.57 -4.633 5.773 1 93.62 98 PHE A C 1
ATOM 731 O O . PHE A 1 98 ? 1.169 -4.02 6.66 1 93.62 98 PHE A O 1
ATOM 738 N N . ALA A 1 99 ? -0.539 -5.211 6.027 1 88.94 99 ALA A N 1
ATOM 739 C CA . ALA A 1 99 ? -1.309 -5.012 7.254 1 88.94 99 ALA A CA 1
ATOM 740 C C . ALA A 1 99 ? -0.708 -5.805 8.414 1 88.94 99 ALA A C 1
ATOM 742 O O . ALA A 1 99 ? -1.004 -5.531 9.578 1 88.94 99 ALA A O 1
ATOM 743 N N . HIS A 1 100 ? 0.049 -6.789 8.133 1 87.12 100 HIS A N 1
ATOM 744 C CA . HIS A 1 100 ? 0.519 -7.734 9.141 1 87.12 100 HIS A CA 1
ATOM 745 C C . HIS A 1 100 ? -0.649 -8.367 9.883 1 87.12 100 HIS A C 1
ATOM 747 O O . HIS A 1 100 ? -0.629 -8.461 11.117 1 87.12 100 HIS A O 1
ATOM 753 N N . ARG A 1 101 ? -1.646 -8.719 9.164 1 86.94 101 ARG A N 1
ATOM 754 C CA . ARG A 1 101 ? -2.842 -9.383 9.688 1 86.94 101 ARG A CA 1
ATOM 755 C C . ARG A 1 101 ? -3.133 -10.664 8.922 1 86.94 101 ARG A C 1
ATOM 757 O O . ARG A 1 101 ? -2.512 -10.938 7.891 1 86.94 101 ARG A O 1
ATOM 764 N N . ALA A 1 102 ? -4.082 -11.398 9.398 1 91.94 102 ALA A N 1
ATOM 765 C CA . ALA A 1 102 ? -4.453 -12.672 8.797 1 91.94 102 ALA A CA 1
ATOM 766 C C . ALA A 1 102 ? -5.02 -12.469 7.391 1 91.94 102 ALA A C 1
ATOM 768 O O . ALA A 1 102 ? -5.555 -11.398 7.082 1 91.94 102 ALA A O 1
ATOM 769 N N . ARG A 1 103 ? -4.879 -13.531 6.586 1 94.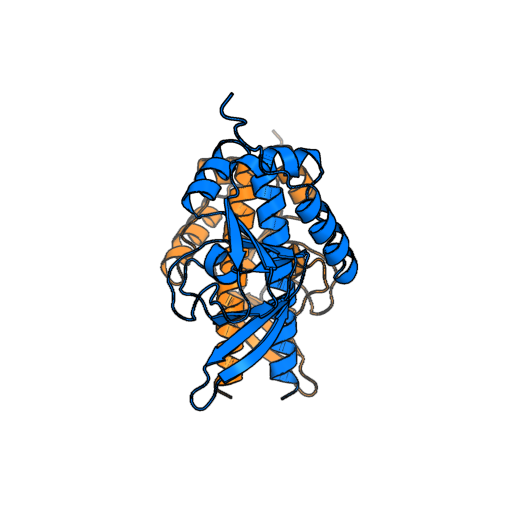06 103 ARG A N 1
ATOM 770 C CA . ARG A 1 103 ? -5.461 -13.516 5.246 1 94.06 103 ARG A CA 1
ATOM 771 C C . ARG A 1 103 ? -6.957 -13.234 5.305 1 94.06 103 ARG A C 1
ATOM 773 O O . ARG A 1 103 ? -7.66 -13.773 6.164 1 94.06 103 ARG A O 1
ATOM 780 N N . HIS A 1 104 ? -7.41 -12.414 4.371 1 88.81 104 HIS A N 1
ATOM 781 C CA . HIS A 1 104 ? -8.812 -12.016 4.418 1 88.81 104 HIS A CA 1
ATOM 782 C C . HIS A 1 104 ? -9.656 -12.867 3.471 1 88.81 104 HIS A C 1
ATOM 784 O O . HIS A 1 104 ? -10.891 -12.805 3.506 1 88.81 104 HIS A O 1
ATOM 790 N N . ALA A 1 105 ? -9 -13.609 2.629 1 91.5 105 ALA A N 1
ATOM 791 C CA . ALA A 1 105 ? -9.695 -14.43 1.644 1 91.5 105 ALA A CA 1
ATOM 792 C C . ALA A 1 105 ? -8.93 -15.719 1.36 1 91.5 105 ALA A C 1
ATOM 794 O O . ALA A 1 105 ? -7.742 -15.828 1.677 1 91.5 105 ALA A O 1
ATOM 795 N N . THR A 1 106 ? -9.656 -16.688 0.842 1 94.81 106 THR A N 1
ATOM 796 C CA . THR A 1 106 ? -9.055 -17.922 0.372 1 94.81 106 THR A CA 1
ATOM 797 C C . THR A 1 106 ? -8.727 -17.844 -1.115 1 94.81 106 THR A C 1
ATOM 799 O O . THR A 1 106 ? -9.531 -17.344 -1.908 1 94.81 106 THR A O 1
ATOM 802 N N . VAL A 1 107 ? -7.586 -18.234 -1.421 1 97.19 107 VAL A N 1
ATOM 803 C CA . VAL A 1 107 ? -7.176 -18.25 -2.82 1 97.19 107 VAL A CA 1
ATOM 804 C C . VAL A 1 107 ? -6.844 -19.688 -3.236 1 97.19 107 VAL A C 1
ATOM 806 O O . VAL A 1 107 ? -6.066 -20.375 -2.568 1 97.19 107 VAL A O 1
ATOM 809 N N . GLN A 1 108 ? -7.445 -20.031 -4.305 1 97.5 108 GLN A N 1
ATOM 810 C CA . GLN A 1 108 ? -7.32 -21.406 -4.805 1 97.5 108 GLN A CA 1
ATOM 811 C C . GLN A 1 108 ? -7.066 -21.422 -6.309 1 97.5 108 GLN A C 1
ATOM 813 O O . GLN A 1 108 ? -7.582 -20.578 -7.039 1 97.5 108 GLN A O 1
ATOM 818 N N . ALA A 1 109 ? -6.234 -22.469 -6.723 1 98.19 109 ALA A N 1
ATOM 819 C CA . ALA A 1 109 ? -5.984 -22.594 -8.156 1 98.19 109 ALA A CA 1
ATOM 820 C C . ALA A 1 109 ? -7.23 -23.078 -8.891 1 98.19 109 ALA A C 1
ATOM 822 O O . ALA A 1 109 ? -7.773 -24.141 -8.57 1 98.19 109 ALA A O 1
ATOM 823 N N . ALA A 1 110 ? -7.645 -22.281 -9.812 1 97.31 110 ALA A N 1
ATOM 824 C CA . ALA A 1 110 ? -8.727 -22.703 -10.703 1 97.31 110 ALA A CA 1
ATOM 825 C C . ALA A 1 110 ? -8.18 -23.547 -11.852 1 97.31 110 ALA A C 1
ATOM 827 O O . ALA A 1 110 ? -8.891 -24.406 -12.391 1 97.31 110 ALA A O 1
ATOM 828 N N . ALA A 1 111 ? -6.996 -23.312 -12.273 1 97.94 111 ALA A N 1
ATOM 829 C CA . ALA A 1 111 ? -6.207 -24.062 -13.25 1 97.94 111 ALA A CA 1
ATOM 830 C C . ALA A 1 111 ? -4.758 -24.203 -12.797 1 97.94 111 ALA A C 1
ATOM 832 O O . ALA A 1 111 ? -4.281 -23.422 -11.969 1 97.94 111 ALA A O 1
ATOM 833 N N . PRO A 1 112 ? -4.066 -25.219 -13.32 1 98.19 112 PRO A N 1
ATOM 834 C CA . PRO A 1 112 ? -2.652 -25.328 -12.961 1 98.19 112 PRO A CA 1
ATOM 835 C C . PRO A 1 112 ? -1.863 -24.062 -13.258 1 98.19 112 PRO A C 1
ATOM 837 O O . PRO A 1 112 ? -2.135 -23.375 -14.242 1 98.19 112 PRO A O 1
ATOM 840 N N . GLY A 1 113 ? -0.907 -23.766 -12.336 1 97.75 113 GLY A N 1
ATOM 841 C CA . GLY A 1 113 ? -0.177 -22.516 -12.523 1 97.75 113 GLY A CA 1
ATOM 842 C C . GLY A 1 113 ? 1.157 -22.5 -11.805 1 97.75 113 GLY A C 1
ATOM 843 O O . GLY A 1 113 ? 1.476 -23.422 -11.047 1 97.75 113 GLY A O 1
ATOM 844 N N . ARG A 1 114 ? 1.94 -21.562 -12.18 1 98.12 114 ARG A N 1
ATOM 845 C CA . ARG A 1 114 ? 3.236 -21.281 -11.57 1 98.12 114 ARG A CA 1
ATOM 846 C C . ARG A 1 114 ? 3.268 -19.891 -10.961 1 98.12 114 ARG A C 1
ATOM 848 O O . ARG A 1 114 ? 2.893 -18.906 -11.617 1 98.12 114 ARG A O 1
ATOM 855 N N . LEU A 1 115 ? 3.68 -19.828 -9.695 1 98.06 115 LEU A N 1
ATOM 856 C CA . LEU A 1 115 ? 3.824 -18.578 -8.961 1 98.06 115 LEU A CA 1
ATOM 857 C C . LEU A 1 115 ? 5.227 -18.453 -8.383 1 98.06 115 LEU A C 1
ATOM 859 O O . LEU A 1 115 ? 6.031 -19.375 -8.477 1 98.06 115 LEU A O 1
ATOM 863 N N . TRP A 1 116 ? 5.469 -17.312 -7.934 1 97.88 116 TRP A 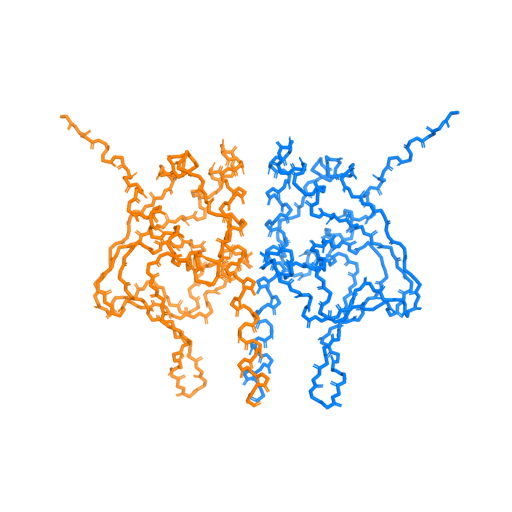N 1
ATOM 864 C CA . TRP A 1 116 ? 6.691 -17.016 -7.199 1 97.88 116 TRP A CA 1
ATOM 865 C C . TRP A 1 116 ? 6.375 -16.375 -5.844 1 97.88 116 TRP A C 1
ATOM 867 O O . TRP A 1 116 ? 5.57 -15.453 -5.758 1 97.88 116 TRP A O 1
ATOM 877 N N . CYS A 1 117 ? 7.027 -16.938 -4.836 1 98.44 117 CYS A N 1
ATOM 878 C CA . CYS A 1 117 ? 6.73 -16.531 -3.463 1 98.44 117 CYS A CA 1
ATOM 879 C C . CYS A 1 117 ? 7.855 -15.68 -2.885 1 98.44 117 CYS A C 1
ATOM 881 O O . CYS A 1 117 ? 9.031 -16.016 -3.033 1 98.44 117 CYS A O 1
ATOM 883 N N . LEU A 1 118 ? 7.539 -14.578 -2.348 1 98.12 118 LEU A N 1
ATOM 884 C CA . LEU A 1 118 ? 8.422 -13.766 -1.508 1 98.12 118 LEU A CA 1
ATOM 885 C C . LEU A 1 118 ? 7.996 -13.844 -0.045 1 98.12 118 LEU A C 1
ATOM 887 O O . LEU A 1 118 ? 6.988 -13.25 0.346 1 98.12 118 LEU A O 1
ATOM 891 N N . THR A 1 119 ? 8.805 -14.547 0.774 1 97.38 119 THR A N 1
ATOM 892 C CA . THR A 1 119 ? 8.484 -14.68 2.191 1 97.38 119 THR A CA 1
ATOM 893 C C . THR A 1 119 ? 8.859 -13.406 2.949 1 97.38 119 THR A C 1
ATOM 895 O O . THR A 1 119 ? 9.617 -12.578 2.449 1 97.38 119 THR A O 1
ATOM 898 N N . ALA A 1 120 ? 8.297 -13.297 4.191 1 94.31 120 ALA A N 1
ATOM 899 C CA . ALA A 1 120 ? 8.617 -12.148 5.035 1 94.31 120 ALA A CA 1
ATOM 900 C C . ALA A 1 120 ? 10.117 -12.078 5.32 1 94.31 120 ALA A C 1
ATOM 902 O O . ALA A 1 120 ? 10.703 -11 5.32 1 94.31 120 ALA A O 1
ATOM 903 N N . MET A 1 121 ? 10.711 -13.18 5.527 1 95.44 121 MET A N 1
ATOM 904 C CA . MET A 1 121 ? 12.141 -13.242 5.816 1 95.44 121 MET A CA 1
ATOM 905 C C . MET A 1 121 ? 12.961 -12.805 4.609 1 95.44 121 MET A C 1
ATOM 907 O O . MET A 1 121 ? 13.914 -12.031 4.75 1 95.44 121 MET A O 1
ATOM 911 N N . ARG A 1 122 ? 12.617 -13.289 3.439 1 97.56 122 ARG A N 1
ATOM 912 C CA . ARG A 1 122 ? 13.344 -12.93 2.23 1 97.56 122 ARG A CA 1
ATOM 913 C C . ARG A 1 122 ? 13.141 -11.453 1.882 1 97.56 122 ARG A C 1
ATOM 915 O O . ARG A 1 122 ? 14.047 -10.805 1.351 1 97.56 122 ARG A O 1
ATOM 922 N N . PHE A 1 123 ? 11.977 -10.969 2.18 1 97.31 123 PHE A N 1
ATOM 923 C CA . PHE A 1 123 ? 11.742 -9.547 1.961 1 97.31 123 PHE A CA 1
ATOM 924 C C . PHE A 1 123 ? 12.633 -8.703 2.875 1 97.31 123 PHE A C 1
ATOM 926 O O . PHE A 1 123 ? 13.164 -7.676 2.455 1 97.31 123 PHE A O 1
ATOM 933 N N . ALA A 1 124 ? 12.719 -9.125 4.121 1 96.19 124 ALA A N 1
ATOM 934 C CA . ALA A 1 124 ? 13.594 -8.406 5.043 1 96.19 124 ALA A CA 1
ATOM 935 C C . ALA A 1 124 ? 15.023 -8.344 4.516 1 96.19 124 ALA A C 1
ATOM 937 O O . ALA A 1 124 ? 15.672 -7.301 4.57 1 96.19 124 ALA A O 1
ATOM 938 N N . GLU A 1 125 ? 15.492 -9.43 3.967 1 97.75 125 GLU A N 1
ATOM 939 C CA . GLU A 1 125 ? 16.828 -9.484 3.373 1 97.75 125 GLU A CA 1
ATOM 940 C C . GLU A 1 125 ? 16.922 -8.57 2.152 1 97.75 125 GLU A C 1
ATOM 942 O O . GLU A 1 125 ? 17.891 -7.816 2.006 1 97.75 125 GLU A O 1
ATOM 947 N N . LEU A 1 126 ? 15.93 -8.664 1.322 1 97.88 126 LEU A N 1
ATOM 948 C CA . LEU A 1 126 ? 15.867 -7.82 0.133 1 97.88 126 LEU A CA 1
ATOM 949 C C . LEU A 1 126 ? 15.906 -6.344 0.509 1 97.88 126 LEU A C 1
ATOM 951 O O . LEU A 1 126 ? 16.656 -5.562 -0.083 1 97.88 126 LEU A O 1
ATOM 955 N N . SER A 1 127 ? 15.094 -5.973 1.512 1 97.12 127 SER A N 1
ATOM 956 C CA . SER A 1 127 ? 14.977 -4.59 1.958 1 97.12 127 SER A CA 1
ATOM 957 C C . SER A 1 127 ? 16.328 -4.051 2.434 1 97.12 127 SER A C 1
ATOM 959 O O . SER A 1 127 ? 16.625 -2.867 2.254 1 97.12 127 SER A O 1
ATOM 961 N N . ASN A 1 128 ? 17.078 -4.891 2.975 1 96.5 128 ASN A N 1
ATOM 962 C CA . ASN A 1 128 ? 18.391 -4.496 3.508 1 96.5 128 ASN A CA 1
ATOM 963 C C . ASN A 1 128 ? 19.438 -4.422 2.41 1 96.5 128 ASN A C 1
ATOM 965 O O . ASN A 1 128 ? 20.234 -3.477 2.363 1 96.5 128 ASN A O 1
ATOM 969 N N . ARG A 1 129 ? 19.438 -5.352 1.497 1 97.62 129 ARG A N 1
ATOM 970 C CA . ARG A 1 129 ? 20.516 -5.488 0.523 1 97.62 129 ARG A CA 1
ATOM 971 C C . ARG A 1 129 ? 20.219 -4.676 -0.734 1 97.62 129 ARG A C 1
ATOM 973 O O . ARG A 1 129 ? 21.141 -4.188 -1.391 1 97.62 129 ARG A O 1
ATOM 980 N N . GLN A 1 130 ? 18.969 -4.68 -1.061 1 97.5 130 GLN A N 1
ATOM 981 C CA . GLN A 1 130 ? 18.547 -4.008 -2.285 1 97.5 130 GLN A CA 1
ATOM 982 C C . GLN A 1 130 ? 17.312 -3.127 -2.035 1 97.5 130 GLN A C 1
ATOM 984 O O . GLN A 1 130 ? 16.25 -3.367 -2.596 1 97.5 130 GLN A O 1
ATOM 989 N N . PRO A 1 131 ? 17.531 -2.01 -1.279 1 97.31 131 PRO A N 1
ATOM 990 C CA . PRO A 1 131 ? 16.359 -1.208 -0.915 1 97.31 131 PRO A CA 1
ATOM 991 C C . PRO A 1 131 ? 15.664 -0.603 -2.129 1 97.31 131 PRO A C 1
ATOM 993 O O . PRO A 1 131 ? 14.438 -0.43 -2.117 1 97.31 131 PRO A O 1
ATOM 996 N N . GLY A 1 132 ? 16.391 -0.292 -3.148 1 96.56 132 GLY A N 1
ATOM 997 C CA . GLY A 1 132 ? 15.766 0.228 -4.355 1 96.56 132 GLY A CA 1
ATOM 998 C C . GLY A 1 132 ? 14.82 -0.763 -5.016 1 96.56 132 GLY A C 1
ATOM 999 O O . GLY A 1 132 ? 13.734 -0.394 -5.453 1 96.56 132 GLY A O 1
ATOM 1000 N N . VAL A 1 133 ? 15.25 -2.002 -5.086 1 96.69 133 VAL A N 1
ATOM 1001 C CA . VAL A 1 133 ? 14.422 -3.057 -5.668 1 96.69 133 VAL A CA 1
ATOM 1002 C C . VAL A 1 133 ? 13.219 -3.322 -4.777 1 96.69 133 VAL A C 1
ATOM 1004 O O . VAL A 1 133 ? 12.094 -3.473 -5.27 1 96.69 133 VAL A O 1
ATOM 1007 N N . ALA A 1 134 ? 13.477 -3.336 -3.477 1 97.62 134 ALA A N 1
ATOM 1008 C CA . ALA A 1 134 ? 12.391 -3.527 -2.52 1 97.62 134 ALA A CA 1
ATOM 1009 C C . ALA A 1 134 ? 11.352 -2.418 -2.641 1 97.62 134 ALA A C 1
ATOM 1011 O O . ALA A 1 134 ? 10.148 -2.68 -2.586 1 97.62 134 ALA A O 1
ATOM 1012 N N . LEU A 1 135 ? 11.875 -1.263 -2.846 1 96.69 135 LEU A N 1
ATOM 1013 C CA . LEU A 1 135 ? 10.977 -0.119 -2.988 1 96.69 135 LEU A CA 1
ATOM 1014 C C . LEU A 1 135 ? 10.094 -0.27 -4.223 1 96.69 135 LEU A C 1
ATOM 1016 O O . LEU A 1 135 ? 8.883 -0.074 -4.148 1 96.69 135 LEU A O 1
ATOM 1020 N N . ALA A 1 136 ? 10.68 -0.597 -5.32 1 94.81 136 ALA A N 1
ATOM 1021 C CA . ALA A 1 136 ? 9.922 -0.786 -6.551 1 94.81 136 ALA A CA 1
ATOM 1022 C C . ALA A 1 136 ? 8.852 -1.866 -6.379 1 94.81 136 ALA A C 1
ATOM 1024 O O . ALA A 1 136 ? 7.719 -1.709 -6.836 1 94.81 136 ALA A O 1
ATOM 1025 N N . LEU A 1 137 ? 9.219 -2.883 -5.707 1 95.06 137 LEU A N 1
ATOM 1026 C CA . LEU A 1 137 ? 8.305 -3.996 -5.461 1 95.06 137 LEU A CA 1
ATOM 1027 C C . LEU A 1 137 ? 7.145 -3.564 -4.574 1 95.06 137 LEU A C 1
ATOM 1029 O O . LEU A 1 137 ? 5.984 -3.867 -4.867 1 95.06 137 LEU A O 1
ATOM 1033 N N . VAL A 1 138 ? 7.43 -2.902 -3.49 1 95.69 138 VAL A N 1
ATOM 1034 C CA . VAL A 1 138 ? 6.414 -2.473 -2.537 1 95.69 138 VAL A CA 1
ATOM 1035 C C . VAL A 1 138 ? 5.477 -1.465 -3.199 1 95.69 138 VAL A C 1
ATOM 1037 O O . VAL A 1 138 ? 4.27 -1.464 -2.939 1 95.69 138 VAL A O 1
ATOM 1040 N N . MET A 1 139 ? 6.031 -0.641 -4.039 1 94.12 139 MET A N 1
ATOM 1041 C CA . MET A 1 139 ? 5.199 0.296 -4.789 1 94.12 139 MET A CA 1
ATOM 1042 C C . MET A 1 139 ? 4.227 -0.448 -5.699 1 94.12 139 MET A C 1
ATOM 1044 O O . MET A 1 139 ? 3.051 -0.089 -5.781 1 94.12 139 MET A O 1
ATOM 1048 N N . ALA A 1 140 ? 4.66 -1.442 -6.363 1 92.06 140 ALA A N 1
ATOM 1049 C CA . ALA A 1 140 ? 3.805 -2.248 -7.23 1 92.06 140 ALA A CA 1
ATOM 1050 C C . ALA A 1 140 ? 2.707 -2.941 -6.426 1 92.06 140 ALA A C 1
ATOM 1052 O O . ALA A 1 140 ? 1.537 -2.92 -6.812 1 92.06 140 ALA A O 1
ATOM 1053 N N . ALA A 1 141 ? 3.107 -3.539 -5.32 1 93.75 141 ALA A N 1
ATOM 1054 C CA . ALA A 1 141 ? 2.137 -4.215 -4.461 1 93.75 141 ALA A CA 1
ATOM 1055 C C . ALA A 1 141 ? 1.111 -3.227 -3.91 1 93.75 141 ALA A C 1
ATOM 1057 O O . ALA A 1 141 ? -0.077 -3.543 -3.818 1 93.75 141 ALA A O 1
ATOM 1058 N N . GLY A 1 142 ? 1.605 -2.08 -3.494 1 94.19 142 GLY A N 1
ATOM 1059 C CA . GLY A 1 142 ? 0.713 -1.044 -3.002 1 94.19 142 GLY A CA 1
ATOM 1060 C C . GLY A 1 142 ? -0.284 -0.571 -4.043 1 94.19 142 GLY A C 1
ATOM 1061 O O . GLY A 1 142 ? -1.435 -0.271 -3.717 1 94.19 142 GLY A O 1
ATOM 1062 N N . GLN A 1 143 ? 0.171 -0.463 -5.242 1 92.44 143 GLN A N 1
ATOM 1063 C CA . GLN A 1 143 ? -0.725 -0.066 -6.324 1 92.44 143 GLN A CA 1
ATOM 1064 C C . GLN A 1 143 ? -1.85 -1.081 -6.504 1 92.44 143 GLN A C 1
ATOM 1066 O O . GLN A 1 143 ? -3.012 -0.705 -6.672 1 92.44 143 GLN A O 1
ATOM 1071 N N . VAL A 1 144 ? -1.507 -2.293 -6.496 1 90.5 144 VAL A N 1
ATOM 1072 C CA . VAL A 1 144 ? -2.504 -3.354 -6.602 1 90.5 144 VAL A CA 1
ATOM 1073 C C . VAL A 1 144 ? -3.5 -3.246 -5.449 1 90.5 144 VAL A C 1
ATOM 1075 O O . VAL A 1 144 ? -4.715 -3.27 -5.664 1 90.5 144 VAL A O 1
ATOM 1078 N N . LEU A 1 145 ? -3.008 -3.109 -4.273 1 92.69 145 LEU A N 1
ATOM 1079 C CA . LEU A 1 145 ? -3.848 -2.986 -3.084 1 92.69 145 LEU A CA 1
ATOM 1080 C C . LEU A 1 145 ? -4.801 -1.804 -3.211 1 92.69 145 LEU A C 1
ATOM 1082 O O . LEU A 1 145 ? -5.992 -1.925 -2.912 1 92.69 145 LEU A O 1
ATOM 1086 N N . ALA A 1 146 ? -4.258 -0.704 -3.629 1 92.38 146 ALA A N 1
ATOM 1087 C CA . ALA A 1 146 ? -5.062 0.509 -3.748 1 92.38 146 ALA A CA 1
ATOM 1088 C C . ALA A 1 146 ? -6.176 0.329 -4.773 1 92.38 146 ALA A C 1
ATOM 1090 O O . ALA A 1 146 ? -7.312 0.751 -4.547 1 92.38 146 ALA A O 1
ATOM 1091 N N . ARG A 1 147 ? -5.918 -0.243 -5.84 1 88.31 147 ARG A N 1
ATOM 1092 C CA . ARG A 1 147 ? -6.906 -0.43 -6.898 1 88.31 147 ARG A CA 1
ATOM 1093 C C . ARG A 1 147 ? -7.992 -1.411 -6.469 1 88.31 147 ARG A C 1
ATOM 1095 O O . ARG A 1 147 ? -9.172 -1.191 -6.73 1 88.31 147 ARG A O 1
ATOM 1102 N N . ARG A 1 148 ? -7.598 -2.439 -5.824 1 87.62 148 ARG A N 1
ATOM 1103 C CA . ARG A 1 148 ? -8.57 -3.416 -5.34 1 87.62 148 ARG A CA 1
ATOM 1104 C C . ARG A 1 148 ? -9.453 -2.816 -4.254 1 87.62 148 ARG A C 1
ATOM 1106 O O . ARG A 1 148 ? -10.633 -3.16 -4.145 1 87.62 148 ARG A O 1
ATOM 1113 N N . ALA A 1 149 ? -8.875 -2.006 -3.428 1 87.81 149 ALA A N 1
ATOM 1114 C CA . ALA A 1 149 ? -9.641 -1.342 -2.377 1 87.81 149 ALA A CA 1
ATOM 1115 C C . ALA A 1 149 ? -10.75 -0.476 -2.973 1 87.81 149 ALA A C 1
ATOM 1117 O O . ALA A 1 149 ? -11.867 -0.446 -2.455 1 87.81 149 ALA A O 1
ATOM 1118 N N . VAL A 1 150 ? -10.5 0.212 -4.004 1 79.44 150 VAL A N 1
ATOM 1119 C CA . VAL A 1 150 ? -11.484 1.076 -4.656 1 79.44 150 VAL A CA 1
ATOM 1120 C C . VAL A 1 150 ? -12.578 0.226 -5.289 1 79.44 150 VAL A C 1
ATOM 1122 O O . VAL A 1 150 ? -13.766 0.546 -5.172 1 79.44 150 VAL A O 1
ATOM 1125 N N . ASP A 1 151 ? -12.172 -0.836 -5.906 1 76.62 151 ASP A N 1
ATOM 1126 C CA . ASP A 1 151 ? -13.125 -1.718 -6.566 1 76.62 151 ASP A CA 1
ATOM 1127 C C . ASP A 1 151 ? -14.094 -2.338 -5.555 1 76.62 151 ASP A C 1
ATOM 1129 O O . ASP A 1 151 ? -15.281 -2.488 -5.832 1 76.62 151 ASP A O 1
ATOM 1133 N N . SER A 1 152 ? -13.547 -2.666 -4.465 1 72.81 152 SER A N 1
ATOM 1134 C CA . SER A 1 152 ? -14.367 -3.264 -3.416 1 72.81 152 SER A CA 1
ATOM 1135 C C . SER A 1 152 ? -15.375 -2.264 -2.871 1 72.81 152 SER A C 1
ATOM 1137 O O . SER A 1 152 ? -16.516 -2.631 -2.557 1 72.81 152 SER A O 1
ATOM 1139 N N . ARG A 1 153 ? -15.055 -1.025 -2.732 1 64.75 153 ARG A N 1
ATOM 1140 C CA . ARG A 1 153 ? -15.961 0.014 -2.25 1 64.75 153 ARG A CA 1
ATOM 1141 C C . ARG A 1 153 ? -17.109 0.241 -3.23 1 64.75 153 ARG A C 1
ATOM 1143 O O . ARG A 1 153 ? -18.25 0.433 -2.818 1 64.75 153 ARG A O 1
ATOM 1150 N N . ARG A 1 154 ? -16.734 0.24 -4.461 1 66.56 154 ARG A N 1
ATOM 1151 C CA . ARG A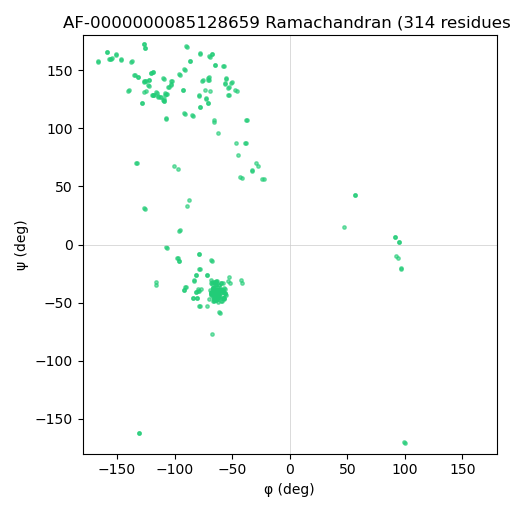 1 154 ? -17.734 0.461 -5.492 1 66.56 154 ARG A CA 1
ATOM 1152 C C . ARG A 1 154 ? -18.766 -0.662 -5.504 1 66.56 154 ARG A C 1
ATOM 1154 O O . ARG A 1 154 ? -19.953 -0.416 -5.703 1 66.56 154 ARG A O 1
ATOM 1161 N N . ARG A 1 155 ? -18.266 -1.798 -5.316 1 60.03 155 ARG A N 1
ATOM 1162 C CA . ARG A 1 155 ? -19.172 -2.951 -5.289 1 60.03 155 ARG A CA 1
ATOM 1163 C C . ARG A 1 155 ? -20.141 -2.863 -4.121 1 60.03 155 ARG A C 1
ATOM 1165 O O . ARG A 1 155 ? -21.312 -3.193 -4.258 1 60.03 155 ARG A O 1
ATOM 1172 N N . VAL A 1 156 ? -19.672 -2.357 -3.127 1 52.88 156 VAL A N 1
ATOM 1173 C CA . VAL A 1 156 ? -20.484 -2.27 -1.924 1 52.88 156 VAL A CA 1
ATOM 1174 C C . VAL A 1 156 ? -21.469 -1.1 -2.049 1 52.88 156 VAL A C 1
ATOM 1176 O O . VAL A 1 156 ? -22.609 -1.189 -1.604 1 52.88 156 VAL A O 1
ATOM 1179 N N . ALA A 1 157 ? -21.031 0.064 -2.625 1 52.06 157 ALA A N 1
ATOM 1180 C CA . ALA A 1 157 ? -21.906 1.219 -2.822 1 52.06 157 ALA A CA 1
ATOM 1181 C C . ALA A 1 157 ? -23.016 0.903 -3.818 1 52.06 157 ALA A C 1
ATOM 1183 O O . ALA A 1 157 ? -24.094 1.506 -3.77 1 52.06 157 ALA A O 1
ATOM 1184 N N . SER A 1 158 ? -22.734 0.029 -4.809 1 41.81 158 SER A N 1
ATOM 1185 C CA . SER A 1 158 ? -23.719 -0.304 -5.832 1 41.81 158 SER A CA 1
ATOM 1186 C C . SER A 1 158 ? -24.75 -1.308 -5.312 1 41.81 158 SER A C 1
ATOM 1188 O O . SER A 1 158 ? -25.719 -1.62 -5.996 1 41.81 158 SER A O 1
ATOM 1190 N N . THR A 1 159 ? -24.422 -1.787 -4.098 1 37.38 159 THR A N 1
ATOM 1191 C CA . THR A 1 159 ? -25.453 -2.654 -3.547 1 37.38 159 THR A CA 1
ATOM 1192 C C . THR A 1 159 ? -26.359 -1.877 -2.6 1 37.38 159 THR A C 1
ATOM 1194 O O . THR A 1 159 ? -25.891 -1.062 -1.807 1 37.38 159 THR A O 1
ATOM 1197 N N . MET B 1 1 ? 21.266 36.344 8.672 1 30.2 1 MET B N 1
ATOM 1198 C CA . MET B 1 1 ? 21.438 35 9.195 1 30.2 1 MET B CA 1
ATOM 1199 C C . MET B 1 1 ? 20.25 34.125 8.844 1 30.2 1 MET B C 1
ATOM 1201 O O . MET B 1 1 ? 19.172 34.25 9.438 1 30.2 1 MET B O 1
ATOM 1205 N N . SER B 1 2 ? 19.734 33.969 7.613 1 35.53 2 SER B N 1
ATOM 1206 C CA . SER B 1 2 ? 18.578 33.281 7.008 1 35.53 2 SER B CA 1
ATOM 1207 C C . SER B 1 2 ? 18.406 31.891 7.582 1 35.53 2 SER B C 1
ATOM 1209 O O . SER B 1 2 ? 19.203 31 7.297 1 35.53 2 SER B O 1
ATOM 1211 N N . SER B 1 3 ? 18.234 31.703 8.891 1 38.34 3 SER B N 1
ATOM 1212 C CA . SER B 1 3 ? 18.031 30.453 9.602 1 38.34 3 SER B CA 1
ATOM 1213 C C . SER B 1 3 ? 17.266 29.453 8.75 1 38.34 3 SER B C 1
ATOM 1215 O O . SER B 1 3 ? 16.109 29.688 8.398 1 38.34 3 SER B O 1
ATOM 1217 N N . SER B 1 4 ? 17.688 28.922 7.621 1 42.72 4 SER B N 1
ATOM 1218 C CA . SER B 1 4 ? 17.125 27.812 6.852 1 42.72 4 SER B CA 1
ATOM 1219 C C . SER B 1 4 ? 16.266 26.906 7.73 1 42.72 4 SER B C 1
ATOM 1221 O O . SER B 1 4 ? 16.797 26.156 8.562 1 42.72 4 SER B O 1
ATOM 1223 N N . SER B 1 5 ? 15.18 27.312 8.484 1 47.38 5 SER B N 1
ATOM 1224 C CA . SER B 1 5 ? 14.234 26.703 9.422 1 47.38 5 SER B CA 1
ATOM 1225 C C . SER B 1 5 ? 14.047 25.219 9.141 1 47.38 5 SER B C 1
ATOM 1227 O O . SER B 1 5 ? 13.453 24.859 8.125 1 47.38 5 SER B O 1
ATOM 1229 N N . HIS B 1 6 ? 15.07 24.422 9.367 1 62.72 6 HIS B N 1
ATOM 1230 C CA . HIS B 1 6 ? 15.094 22.953 9.266 1 62.72 6 HIS B CA 1
ATOM 1231 C C . HIS B 1 6 ? 13.789 22.344 9.758 1 62.72 6 HIS B C 1
ATOM 1233 O O . HIS B 1 6 ? 13.25 22.766 10.789 1 62.72 6 HIS B O 1
ATOM 1239 N N . ASN B 1 7 ? 12.914 21.812 8.82 1 75.69 7 ASN B N 1
ATOM 1240 C CA . ASN B 1 7 ? 11.695 21.094 9.188 1 75.69 7 ASN B CA 1
ATOM 1241 C C . ASN B 1 7 ? 11.914 20.203 10.406 1 75.69 7 ASN B C 1
ATOM 1243 O O . ASN B 1 7 ? 12.695 19.266 10.359 1 75.69 7 ASN B O 1
ATOM 1247 N N . ASP B 1 8 ? 11.711 20.891 11.617 1 85.06 8 ASP B N 1
ATOM 1248 C CA . ASP B 1 8 ? 11.719 20.047 12.812 1 85.06 8 ASP B CA 1
ATOM 1249 C C . ASP B 1 8 ? 10.539 19.078 12.812 1 85.06 8 ASP B C 1
ATOM 1251 O O . ASP B 1 8 ? 9.398 19.484 13.07 1 85.06 8 ASP B O 1
ATOM 1255 N N . LEU B 1 9 ? 10.891 17.812 12.555 1 92.06 9 LEU B N 1
ATOM 1256 C CA . LEU B 1 9 ? 9.836 16.812 12.414 1 92.06 9 LEU B CA 1
ATOM 1257 C C . LEU B 1 9 ? 9.617 16.062 13.727 1 92.06 9 LEU B C 1
ATOM 1259 O O . LEU B 1 9 ? 8.875 15.078 13.773 1 92.06 9 LEU B O 1
ATOM 1263 N N . ARG B 1 10 ? 10.219 16.578 14.812 1 90.06 10 ARG B N 1
ATOM 1264 C CA . ARG B 1 10 ? 10.125 15.852 16.062 1 90.06 10 ARG B CA 1
ATOM 1265 C C . ARG B 1 10 ? 8.672 15.734 16.531 1 90.06 10 ARG B C 1
ATOM 1267 O O . ARG B 1 10 ? 8.234 14.664 16.953 1 90.06 10 ARG B O 1
ATOM 1274 N N . PRO B 1 11 ? 7.918 16.828 16.422 1 91.19 11 PRO B N 1
ATOM 1275 C CA . PRO B 1 11 ? 6.508 16.703 16.797 1 91.19 11 PRO B CA 1
ATOM 1276 C C . PRO B 1 11 ? 5.746 15.711 15.922 1 91.19 11 PRO B C 1
ATOM 1278 O O . PRO B 1 11 ? 4.902 14.961 16.422 1 91.19 11 PRO B O 1
ATOM 1281 N N . LEU B 1 12 ? 6.027 15.695 14.656 1 91.94 12 LEU B N 1
ATOM 1282 C CA . LEU B 1 12 ? 5.402 14.734 13.758 1 91.94 12 LEU B CA 1
ATOM 1283 C C . LEU B 1 12 ? 5.832 13.312 14.102 1 91.94 12 LEU B C 1
ATOM 1285 O O . LEU B 1 12 ? 4.996 12.406 14.188 1 91.94 12 LEU B O 1
ATOM 1289 N N . ALA B 1 13 ? 7.113 13.148 14.273 1 90.81 13 ALA B N 1
ATOM 1290 C CA . ALA B 1 13 ? 7.629 11.828 14.617 1 90.81 13 ALA B CA 1
ATOM 1291 C C . ALA B 1 13 ? 6.957 11.289 15.883 1 90.81 13 ALA B C 1
ATOM 1293 O O . ALA B 1 13 ? 6.641 10.102 15.961 1 90.81 13 ALA B O 1
ATOM 1294 N N . GLN B 1 14 ? 6.727 12.164 16.812 1 88.62 14 GLN B N 1
ATOM 1295 C CA . GLN B 1 14 ? 6.062 11.773 18.047 1 88.62 14 GLN B CA 1
ATOM 1296 C C . GLN B 1 14 ? 4.605 11.391 17.797 1 88.62 14 GLN B C 1
ATOM 1298 O O . GLN B 1 14 ? 4.117 10.398 18.359 1 88.62 14 GLN B O 1
ATOM 1303 N N . ALA B 1 15 ? 3.945 12.133 17.016 1 89 15 ALA B N 1
ATOM 1304 C CA . ALA B 1 15 ? 2.557 11.836 16.672 1 89 15 ALA B CA 1
ATOM 1305 C C . ALA B 1 15 ? 2.445 10.484 15.961 1 89 15 ALA B C 1
ATOM 1307 O O . ALA B 1 15 ? 1.537 9.703 16.25 1 89 15 ALA B O 1
ATOM 1308 N N . MET B 1 16 ? 3.359 10.258 15.047 1 87.94 16 MET B N 1
ATOM 1309 C CA . MET B 1 16 ? 3.35 9.023 14.266 1 87.94 16 MET B CA 1
ATOM 1310 C C . MET B 1 16 ? 3.627 7.82 15.156 1 87.94 16 MET B C 1
ATOM 1312 O O . MET B 1 16 ? 3.035 6.754 14.969 1 87.94 16 MET B O 1
ATOM 1316 N N . SER B 1 17 ? 4.504 7.957 16.047 1 83.19 17 SER B N 1
ATOM 1317 C CA . SER B 1 17 ? 4.855 6.875 16.953 1 83.19 17 SER B CA 1
ATOM 1318 C C . SER B 1 17 ? 3.709 6.57 17.922 1 83.19 17 SER B C 1
ATOM 1320 O O . SER B 1 17 ? 3.498 5.414 18.297 1 83.19 17 SER B O 1
ATOM 1322 N N . SER B 1 18 ? 2.939 7.555 18.25 1 79.25 18 SER B N 1
ATOM 1323 C CA . SER B 1 18 ? 1.852 7.391 19.203 1 79.25 18 SER B CA 1
ATOM 1324 C C . SER B 1 18 ? 0.634 6.746 18.547 1 79.25 18 SER B C 1
ATOM 1326 O O . SER B 1 18 ? -0.136 6.047 19.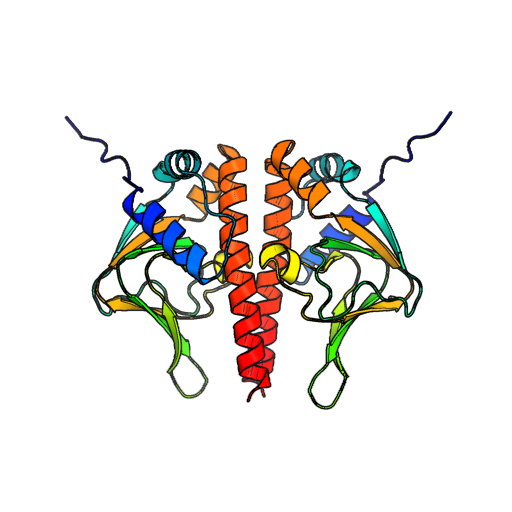219 1 79.25 18 SER B O 1
ATOM 1328 N N . ALA B 1 19 ? 0.35 7.109 17.312 1 70.75 19 ALA B N 1
ATOM 1329 C CA . ALA B 1 19 ? -0.797 6.562 16.594 1 70.75 19 ALA B CA 1
ATOM 1330 C C . ALA B 1 19 ? -0.586 5.09 16.25 1 70.75 19 ALA B C 1
ATOM 1332 O O . ALA B 1 19 ? -1.551 4.332 16.141 1 70.75 19 ALA B O 1
ATOM 1333 N N . VAL B 1 20 ? 0.593 4.699 15.867 1 58.22 20 VAL B N 1
ATOM 1334 C CA . VAL B 1 20 ? 0.908 3.322 15.5 1 58.22 20 VAL B CA 1
ATOM 1335 C C . VAL B 1 20 ? 0.475 2.381 16.625 1 58.22 20 VAL B C 1
ATOM 1337 O O . VAL B 1 20 ? 0.027 1.262 16.359 1 58.22 20 VAL B O 1
ATOM 1340 N N . ALA B 1 21 ? 0.464 2.855 17.828 1 51 21 ALA B N 1
ATOM 1341 C CA . ALA B 1 21 ? 0.105 2.016 18.969 1 51 21 ALA B CA 1
ATOM 1342 C C . ALA B 1 21 ? -1.332 1.516 18.844 1 51 21 ALA B C 1
ATOM 1344 O O . ALA B 1 21 ? -1.643 0.397 19.25 1 51 21 ALA B O 1
ATOM 1345 N N . VAL B 1 22 ? -2.193 2.293 18.594 1 44.53 22 VAL B N 1
ATOM 1346 C CA . VAL B 1 22 ? -3.57 1.815 18.672 1 44.53 22 VAL B CA 1
ATOM 1347 C C . VAL B 1 22 ? -3.824 0.792 17.578 1 44.53 22 VAL B C 1
ATOM 1349 O O . VAL B 1 22 ? -4.324 -0.304 17.844 1 44.53 22 VAL B O 1
ATOM 1352 N N . ASP B 1 23 ? -4.008 1.229 16.312 1 47.28 23 ASP B N 1
ATOM 1353 C CA . ASP B 1 23 ? -4.254 0.437 15.102 1 47.28 23 ASP B CA 1
ATOM 1354 C C . ASP B 1 23 ? -2.943 0.016 14.445 1 47.28 23 ASP B C 1
ATOM 1356 O O . ASP B 1 23 ? -2.934 -0.416 13.289 1 47.28 23 ASP B O 1
ATOM 1360 N N . GLY B 1 24 ? -1.887 -0.342 15.117 1 49 24 GLY B N 1
ATOM 1361 C CA . GLY B 1 24 ? -0.445 -0.275 15.289 1 49 24 GLY B CA 1
ATOM 1362 C C . GLY B 1 24 ? 0.323 -0.432 13.992 1 49 24 GLY B C 1
ATOM 1363 O O . GLY B 1 24 ? 0.323 -1.508 13.391 1 49 24 GLY B O 1
ATOM 1364 N N . VAL B 1 25 ? 0.423 0.664 13.07 1 53 25 VAL B N 1
ATOM 1365 C CA . VAL B 1 25 ? 1.513 0.694 12.102 1 53 25 VAL B CA 1
ATOM 1366 C C . VAL B 1 25 ? 2.834 0.373 12.797 1 53 25 VAL B C 1
ATOM 1368 O O . VAL B 1 25 ? 3.234 1.069 13.734 1 53 25 VAL B O 1
ATOM 1371 N N . GLN B 1 26 ? 3.207 -0.819 12.922 1 56.38 26 GLN B N 1
ATOM 1372 C CA . GLN B 1 26 ? 4.449 -1.229 13.57 1 56.38 26 GLN B CA 1
ATOM 1373 C C . GLN B 1 26 ? 5.652 -0.522 12.961 1 56.38 26 GLN B C 1
ATOM 1375 O O . GLN B 1 26 ? 6.695 -0.39 13.602 1 56.38 26 GLN B O 1
ATOM 1380 N N . ASN B 1 27 ? 5.633 -0.197 11.734 1 59.22 27 ASN B N 1
ATOM 1381 C CA . ASN B 1 27 ? 6.941 0.134 11.18 1 59.22 27 ASN B CA 1
ATOM 1382 C C . ASN B 1 27 ? 7.145 1.644 11.086 1 59.22 27 ASN B C 1
ATOM 1384 O O . ASN B 1 27 ? 7.066 2.219 10 1 59.22 27 ASN B O 1
ATOM 1388 N N . ALA B 1 28 ? 7.223 2.23 12.336 1 68.25 28 ALA B N 1
ATOM 1389 C CA . ALA B 1 28 ? 7.543 3.654 12.414 1 68.25 28 ALA B CA 1
ATOM 1390 C C . ALA B 1 28 ? 8.984 3.916 11.992 1 68.25 28 ALA B C 1
ATOM 1392 O O . ALA B 1 28 ? 9.867 3.086 12.227 1 68.25 28 ALA B O 1
ATOM 1393 N N . LEU B 1 29 ? 9.109 4.887 11.141 1 88.12 29 LEU B N 1
ATOM 1394 C CA . LEU B 1 29 ? 10.422 5.387 10.766 1 88.12 29 LEU B CA 1
ATOM 1395 C C . LEU B 1 29 ? 11.266 5.684 12.008 1 88.12 29 LEU B C 1
ATOM 1397 O O . LEU B 1 29 ? 10.742 6.156 13.016 1 88.12 29 LEU B O 1
ATOM 1401 N N . THR B 1 30 ? 12.539 5.359 11.961 1 88.81 30 THR B N 1
ATOM 1402 C CA . THR B 1 30 ? 13.445 5.746 13.031 1 88.81 30 THR B CA 1
ATOM 1403 C C . THR B 1 30 ? 13.641 7.258 13.062 1 88.81 30 THR B C 1
ATOM 1405 O O . THR B 1 30 ? 13.312 7.949 12.094 1 88.81 30 THR B O 1
ATOM 1408 N N . LEU B 1 31 ? 14.164 7.711 14.188 1 87.94 31 LEU B N 1
ATOM 1409 C CA . LEU B 1 31 ? 14.461 9.133 14.281 1 87.94 31 LEU B CA 1
ATOM 1410 C C . LEU B 1 31 ? 15.422 9.57 13.18 1 87.94 31 LEU B C 1
ATOM 1412 O O . LEU B 1 31 ? 15.258 10.641 12.594 1 87.94 31 LEU B O 1
ATOM 1416 N N . GLU B 1 32 ? 16.391 8.719 12.898 1 92.5 32 GLU B N 1
ATOM 1417 C CA . GLU B 1 32 ? 17.344 9.016 11.828 1 92.5 32 GLU B CA 1
ATOM 1418 C C . GLU B 1 32 ? 16.641 9.102 10.484 1 92.5 32 GLU B C 1
ATOM 1420 O O . GLU B 1 32 ? 16.938 9.992 9.68 1 92.5 32 GLU B O 1
ATOM 1425 N N . GLN B 1 33 ? 15.758 8.234 10.242 1 93.62 33 GLN B N 1
ATOM 1426 C CA . GLN B 1 33 ? 15.016 8.242 8.984 1 93.62 33 GLN B CA 1
ATOM 1427 C C . GLN B 1 33 ? 14.141 9.484 8.867 1 93.62 33 GLN B C 1
ATOM 1429 O O . GLN B 1 33 ? 14.008 10.055 7.785 1 93.62 33 GLN B O 1
ATOM 1434 N N . TRP B 1 34 ? 13.547 9.898 10.016 1 92.69 34 TRP B N 1
ATOM 1435 C CA . TRP B 1 34 ? 12.766 11.133 10.008 1 92.69 34 TRP B CA 1
ATOM 1436 C C . TRP B 1 34 ? 13.648 12.328 9.664 1 92.69 34 TRP B C 1
ATOM 1438 O O . TRP B 1 34 ? 13.234 13.219 8.914 1 92.69 34 TRP B O 1
ATOM 1448 N N . ASP B 1 35 ? 14.82 12.32 10.195 1 93.69 35 ASP B N 1
ATOM 1449 C CA . ASP B 1 35 ? 15.766 13.398 9.898 1 93.69 35 ASP B CA 1
ATOM 1450 C C . ASP B 1 35 ? 16.094 13.438 8.406 1 93.69 35 ASP B C 1
ATOM 1452 O O . ASP B 1 35 ? 16.172 14.516 7.812 1 93.69 35 ASP B O 1
ATOM 1456 N N . LEU B 1 36 ? 16.266 12.289 7.824 1 95.25 36 LEU B N 1
ATOM 1457 C CA . LEU B 1 36 ? 16.594 12.203 6.406 1 95.25 36 LEU B CA 1
ATOM 1458 C C . LEU B 1 36 ? 15.391 12.578 5.551 1 95.25 36 LEU B C 1
ATOM 1460 O O . LEU B 1 36 ? 15.547 13.062 4.426 1 95.25 36 LEU B O 1
ATOM 1464 N N . LEU B 1 37 ? 14.18 12.391 6.102 1 95.81 37 LEU B N 1
ATOM 1465 C CA . LEU B 1 37 ? 12.93 12.648 5.391 1 95.81 37 LEU B CA 1
ATOM 1466 C C . LEU B 1 37 ? 12.586 14.133 5.426 1 95.81 37 LEU B C 1
ATOM 1468 O O . LEU B 1 37 ? 11.953 14.648 4.5 1 95.81 37 LEU B O 1
ATOM 1472 N N . ALA B 1 38 ? 13.016 14.844 6.383 1 95.75 38 ALA B N 1
ATOM 1473 C CA . ALA B 1 38 ? 12.578 16.188 6.738 1 95.75 38 ALA B CA 1
ATOM 1474 C C . ALA B 1 38 ? 12.734 17.141 5.559 1 95.75 38 ALA B C 1
ATOM 1476 O O . ALA B 1 38 ? 11.805 17.875 5.223 1 95.75 38 ALA B O 1
ATOM 1477 N N . PRO B 1 39 ? 13.867 17.047 4.84 1 96.19 39 PRO B N 1
ATOM 1478 C CA . PRO B 1 39 ? 14.062 18.031 3.764 1 96.19 39 PRO B CA 1
ATOM 1479 C C . PRO B 1 39 ? 13.078 17.844 2.613 1 96.19 39 PRO B C 1
ATOM 1481 O O . PRO B 1 39 ? 12.953 18.719 1.754 1 96.19 39 PRO B O 1
ATOM 1484 N N . TYR B 1 40 ? 12.406 16.781 2.545 1 97.5 40 TYR B N 1
ATOM 1485 C CA . TYR B 1 40 ? 11.531 16.469 1.42 1 97.5 40 TYR B CA 1
ATOM 1486 C C . TYR B 1 40 ? 10.086 16.859 1.728 1 97.5 40 TYR B C 1
ATOM 1488 O O . TYR B 1 40 ? 9.234 16.875 0.835 1 97.5 40 TYR B O 1
ATOM 1496 N N . LEU B 1 41 ? 9.781 17.125 2.982 1 97.5 41 LEU B N 1
ATOM 1497 C CA . LEU B 1 41 ? 8.414 17.438 3.391 1 97.5 41 LEU B CA 1
ATOM 1498 C C . LEU B 1 41 ? 8.188 18.953 3.439 1 97.5 41 LEU B C 1
ATOM 1500 O O . LEU B 1 41 ? 9.094 19.703 3.795 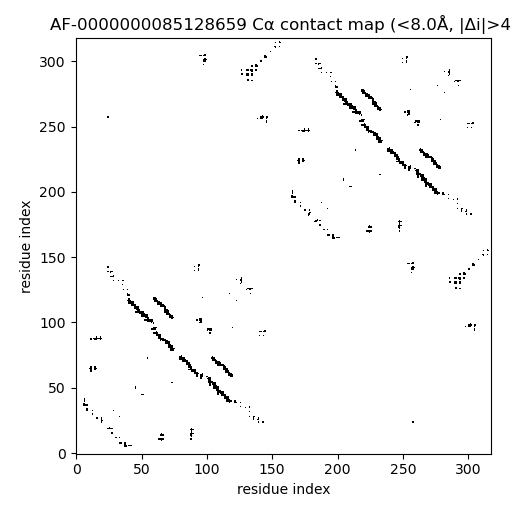1 97.5 41 LEU B O 1
ATOM 1504 N N . VAL B 1 42 ? 6.945 19.359 3.098 1 96.69 42 VAL B N 1
ATOM 1505 C CA . VAL B 1 42 ? 6.531 20.75 3.154 1 96.69 42 VAL B CA 1
ATOM 1506 C C . VAL B 1 42 ? 5.426 20.922 4.195 1 96.69 42 VAL B C 1
ATOM 1508 O O . VAL B 1 42 ? 4.449 20.172 4.199 1 96.69 42 VAL B O 1
ATOM 1511 N N . PRO B 1 43 ? 5.566 21.906 5.09 1 97.06 43 PRO B N 1
ATOM 1512 C CA . PRO B 1 43 ? 4.516 22.109 6.094 1 97.06 43 PRO B CA 1
ATOM 1513 C C . PRO B 1 43 ? 3.23 22.672 5.496 1 97.06 43 PRO B C 1
ATOM 1515 O O . PRO B 1 43 ? 3.281 23.5 4.586 1 97.06 43 PRO B O 1
ATOM 1518 N N . VAL B 1 44 ? 2.115 22.203 5.977 1 97.94 44 VAL B N 1
ATOM 1519 C CA . VAL B 1 44 ? 0.78 22.672 5.605 1 97.94 44 VAL B CA 1
ATOM 1520 C C . VAL B 1 44 ? -0.017 23 6.863 1 97.94 44 VAL B C 1
ATOM 1522 O O . VAL B 1 44 ? -0.175 22.156 7.75 1 97.94 44 VAL B O 1
ATOM 1525 N N . THR B 1 45 ? -0.463 24.172 6.98 1 98.19 45 THR B N 1
ATOM 1526 C CA . THR B 1 45 ? -1.344 24.578 8.07 1 98.19 45 THR B CA 1
ATOM 1527 C C . THR B 1 45 ? -2.781 24.719 7.578 1 98.19 45 THR B C 1
ATOM 1529 O O . THR B 1 45 ? -3.021 25.297 6.52 1 98.19 45 THR B O 1
ATOM 1532 N N . LEU B 1 46 ? -3.652 24.203 8.344 1 98.38 46 LEU B N 1
ATOM 1533 C CA . LEU B 1 46 ? -5.066 24.25 7.984 1 98.38 46 LEU B CA 1
ATOM 1534 C C . LEU B 1 46 ? -5.879 24.938 9.078 1 98.38 46 LEU B C 1
ATOM 1536 O O . LEU B 1 46 ? -5.691 24.656 10.266 1 98.38 46 LEU B O 1
ATOM 1540 N N . ALA B 1 47 ? -6.797 25.812 8.633 1 98.5 47 ALA B N 1
ATOM 1541 C CA . ALA B 1 47 ? -7.832 26.312 9.523 1 98.5 47 ALA B CA 1
ATOM 1542 C C . ALA B 1 47 ? -9.039 25.391 9.555 1 98.5 47 ALA B C 1
ATOM 1544 O O . ALA B 1 47 ? -9.227 24.562 8.656 1 98.5 47 ALA B O 1
ATOM 1545 N N . ALA B 1 48 ? -9.781 25.531 10.664 1 97.88 48 ALA B N 1
ATOM 1546 C CA . ALA B 1 48 ? -11.016 24.766 10.711 1 97.88 48 ALA B CA 1
ATOM 1547 C C . ALA B 1 48 ? -11.875 25.016 9.477 1 97.88 48 ALA B C 1
ATOM 1549 O O . ALA B 1 48 ? -12.062 26.172 9.07 1 97.88 48 ALA B O 1
ATOM 1550 N N . GLY B 1 49 ? -12.273 23.938 8.875 1 97.06 49 GLY B N 1
ATOM 1551 C CA . GLY B 1 49 ? -13.172 24.031 7.734 1 97.06 49 GLY B CA 1
ATOM 1552 C C . GLY B 1 49 ? -12.445 24.078 6.406 1 97.06 49 GLY B C 1
ATOM 1553 O O . GLY B 1 49 ? -13.055 23.906 5.348 1 97.06 49 GLY B O 1
ATOM 1554 N N . GLU B 1 50 ? -11.18 24.219 6.43 1 98.19 50 GLU B N 1
ATOM 1555 C CA . GLU B 1 50 ? -10.406 24.312 5.195 1 98.19 50 GLU B CA 1
ATOM 1556 C C . GLU B 1 50 ? -10.25 22.953 4.539 1 98.19 50 GLU B C 1
ATOM 1558 O O . GLU B 1 50 ? -10 21.953 5.223 1 98.19 50 GLU B O 1
ATOM 1563 N N . LEU B 1 51 ? -10.328 22.922 3.227 1 97.69 51 LEU B N 1
ATOM 1564 C CA . LEU B 1 51 ? -10.164 21.688 2.463 1 97.69 51 LEU B CA 1
ATOM 1565 C C . LEU B 1 51 ? -8.688 21.328 2.318 1 97.69 51 LEU B C 1
ATOM 1567 O O . LEU B 1 51 ? -7.871 22.203 1.995 1 97.69 51 LEU B O 1
ATOM 1571 N N . LEU B 1 52 ? -8.453 20.125 2.674 1 98.06 52 LEU B N 1
ATOM 1572 C CA . LEU B 1 52 ? -7.141 19.609 2.305 1 98.06 52 LEU B CA 1
ATOM 1573 C C . LEU B 1 52 ? -7.109 19.203 0.836 1 98.06 52 LEU B C 1
ATOM 1575 O O . LEU B 1 52 ? -6.234 19.641 0.086 1 98.06 52 LEU B O 1
ATOM 1579 N N . PHE B 1 53 ? -8.023 18.391 0.431 1 97.44 53 PHE B N 1
ATOM 1580 C CA . PHE B 1 53 ? -8.258 18.062 -0.971 1 97.44 53 PHE B CA 1
ATOM 1581 C C . PHE B 1 53 ? -9.688 17.578 -1.188 1 97.44 53 PHE B C 1
ATOM 1583 O O . PHE B 1 53 ? -10.359 17.172 -0.242 1 97.44 53 PHE B O 1
ATOM 1590 N N . ALA B 1 54 ? -10.109 17.656 -2.438 1 95.81 54 ALA B N 1
ATOM 1591 C CA . ALA B 1 54 ? -11.484 17.297 -2.799 1 95.81 54 ALA B CA 1
ATOM 1592 C C . ALA B 1 54 ? -11.516 16 -3.602 1 95.81 54 ALA B C 1
ATOM 1594 O O . ALA B 1 54 ? -10.617 15.727 -4.398 1 95.81 54 ALA B O 1
ATOM 1595 N N . GLU B 1 55 ? -12.562 15.273 -3.307 1 93.12 55 GLU B N 1
ATOM 1596 C CA . GLU B 1 55 ? -12.812 14.109 -4.145 1 93.12 55 GLU B CA 1
ATOM 1597 C C . GLU B 1 55 ? -12.711 14.461 -5.629 1 93.12 55 GLU B C 1
ATOM 1599 O O . GLU B 1 55 ? -13.203 15.508 -6.059 1 93.12 55 GLU B O 1
ATOM 1604 N N . GLY B 1 56 ? -11.969 13.578 -6.348 1 93.44 56 GLY B N 1
ATOM 1605 C CA . GLY B 1 56 ? -11.852 13.781 -7.781 1 93.44 56 GLY B CA 1
ATOM 1606 C C . GLY B 1 56 ? -10.586 14.523 -8.172 1 93.44 56 GLY B C 1
ATOM 1607 O O . GLY B 1 56 ? -10.203 14.531 -9.344 1 93.44 56 GLY B O 1
ATOM 1608 N N . SER B 1 57 ? -9.977 15.25 -7.188 1 94.56 57 SER B N 1
ATOM 1609 C CA . SER B 1 57 ? -8.711 15.922 -7.477 1 94.56 57 SER B CA 1
ATOM 1610 C C . SER B 1 57 ? -7.656 14.93 -7.941 1 94.56 57 SER B C 1
ATOM 1612 O O . SER B 1 57 ? -7.652 13.773 -7.523 1 94.56 57 SER B O 1
ATOM 1614 N N . LEU B 1 58 ? -6.648 15.367 -8.734 1 93.75 58 LEU B N 1
ATOM 1615 C CA . LEU B 1 58 ? -5.746 14.445 -9.414 1 93.75 58 LEU B CA 1
ATOM 1616 C C . LEU B 1 58 ? -4.367 14.453 -8.758 1 93.75 58 LEU B C 1
ATOM 1618 O O . LEU B 1 58 ? -3.5 13.656 -9.133 1 93.75 58 LEU B O 1
ATOM 1622 N N . ASP B 1 59 ? -4.203 15.25 -7.785 1 90.94 59 ASP B N 1
ATOM 1623 C CA . ASP B 1 59 ? -2.875 15.242 -7.18 1 90.94 59 ASP B CA 1
ATOM 1624 C C . ASP B 1 59 ? -2.617 13.945 -6.426 1 90.94 59 ASP B C 1
ATOM 1626 O O . ASP B 1 59 ? -3.559 13.234 -6.066 1 90.94 59 ASP B O 1
ATOM 1630 N N . ARG B 1 60 ? -1.271 13.656 -6.145 1 92.5 60 ARG B N 1
ATOM 1631 C CA . ARG B 1 60 ? -0.864 12.398 -5.527 1 92.5 60 ARG B CA 1
ATOM 1632 C C . ARG B 1 60 ? -0.015 12.656 -4.285 1 92.5 60 ARG B C 1
ATOM 1634 O O . ARG B 1 60 ? 0.894 11.875 -3.98 1 92.5 60 ARG B O 1
ATOM 1641 N N . ASN B 1 61 ? -0.348 13.773 -3.668 1 97.44 61 ASN B N 1
ATOM 1642 C CA . ASN B 1 61 ? 0.398 14.125 -2.463 1 97.44 61 ASN B CA 1
ATOM 1643 C C . ASN B 1 61 ? 0.048 13.195 -1.303 1 97.44 61 ASN B C 1
ATOM 1645 O O . ASN B 1 61 ? -1.109 12.805 -1.145 1 97.44 61 ASN B O 1
ATOM 1649 N N . LEU B 1 62 ? 1.044 12.93 -0.56 1 97.69 62 LEU B N 1
ATOM 1650 C CA . LEU B 1 62 ? 0.866 12.25 0.721 1 97.69 62 LEU B CA 1
ATOM 1651 C C . LEU B 1 62 ? 0.958 13.242 1.876 1 97.69 62 LEU B C 1
ATOM 1653 O O . LEU B 1 62 ? 1.821 14.125 1.876 1 97.69 62 LEU B O 1
ATOM 1657 N N . TYR B 1 63 ? 0.099 13.047 2.867 1 97.62 63 TYR B N 1
ATOM 1658 C CA . TYR B 1 63 ? 0.092 13.953 4.008 1 97.62 63 TYR B CA 1
ATOM 1659 C C . TYR B 1 63 ? 0.264 13.188 5.316 1 97.62 63 TYR B C 1
ATOM 1661 O O . TYR B 1 63 ? -0.307 12.109 5.492 1 97.62 63 TYR B O 1
ATOM 1669 N N . PHE B 1 64 ? 1.019 13.789 6.16 1 95.56 64 PHE B N 1
ATOM 1670 C CA . PHE B 1 64 ? 1.218 13.312 7.523 1 95.56 64 PHE B CA 1
ATOM 1671 C C . PHE B 1 64 ? 0.637 14.297 8.531 1 95.56 64 PHE B C 1
ATOM 1673 O O . PHE B 1 64 ? 0.999 15.477 8.539 1 95.56 64 PHE B O 1
ATOM 1680 N N . VAL B 1 65 ? -0.209 13.789 9.422 1 96.62 65 VAL B N 1
ATOM 1681 C CA . VAL B 1 65 ? -0.911 14.672 10.344 1 96.62 65 VAL B CA 1
ATOM 1682 C C . VAL B 1 65 ? -0.101 14.828 11.633 1 96.62 65 VAL B C 1
ATOM 1684 O O . VAL B 1 65 ? 0.09 13.859 12.375 1 96.62 65 VAL B O 1
ATOM 1687 N N . GLU B 1 66 ? 0.355 15.961 11.812 1 95.56 66 GLU B N 1
ATOM 1688 C CA . GLU B 1 66 ? 1.084 16.266 13.047 1 95.56 66 GLU B CA 1
ATOM 1689 C C . GLU B 1 66 ? 0.129 16.625 14.18 1 95.56 66 GLU B C 1
ATOM 1691 O O . GLU B 1 66 ? 0.298 16.156 15.312 1 95.56 66 GLU B O 1
ATOM 1696 N N . SER B 1 67 ? -0.804 17.453 13.883 1 96.75 67 SER B N 1
ATOM 1697 C CA . SER B 1 67 ? -1.812 17.891 14.844 1 96.75 67 SER B CA 1
ATOM 1698 C C . SER B 1 67 ? -3.119 18.25 14.148 1 96.75 67 SER B C 1
ATOM 1700 O O . SER B 1 67 ? -3.146 18.438 12.93 1 96.75 67 SER B O 1
ATOM 1702 N N . GLY B 1 68 ? -4.211 18.328 15 1 96.81 68 GLY B N 1
ATOM 1703 C CA . GLY B 1 68 ? -5.516 18.703 14.492 1 96.81 68 GLY B CA 1
ATOM 1704 C C . GLY B 1 68 ? -6.426 17.5 14.25 1 96.81 68 GLY B C 1
ATOM 1705 O O . GLY B 1 68 ? -6.176 16.422 14.766 1 96.81 68 GLY B O 1
ATOM 1706 N N . SER B 1 69 ? -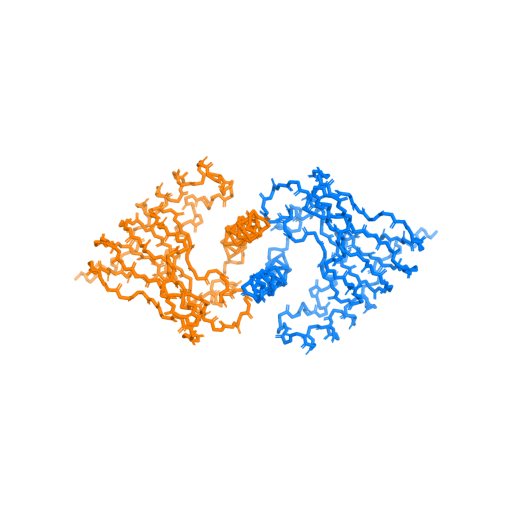7.535 17.797 13.602 1 97.19 69 SER B N 1
ATOM 1707 C CA . SER B 1 69 ? -8.547 16.797 13.273 1 97.19 69 SER B CA 1
ATOM 1708 C C . SER B 1 69 ? -9.117 17.031 11.875 1 97.19 69 SER B C 1
ATOM 1710 O O . SER B 1 69 ? -9.375 18.172 11.484 1 97.19 69 SER B O 1
ATOM 1712 N N . LEU B 1 70 ? -9.164 15.961 11.148 1 97.06 70 LEU B N 1
ATOM 1713 C CA . LEU B 1 70 ? -9.664 16.031 9.781 1 97.06 70 LEU B CA 1
ATOM 1714 C C . LEU B 1 70 ? -10.852 15.094 9.586 1 97.06 70 LEU B C 1
ATOM 1716 O O . LEU B 1 70 ? -10.859 13.977 10.109 1 97.06 70 LEU B O 1
ATOM 1720 N N . SER B 1 71 ? -11.781 15.57 8.844 1 95.69 71 SER B N 1
ATOM 1721 C CA . SER B 1 71 ? -12.922 14.742 8.477 1 95.69 71 SER B CA 1
ATOM 1722 C C . SER B 1 71 ? -12.805 14.242 7.039 1 95.69 71 SER B C 1
ATOM 1724 O O . SER B 1 71 ? -12.336 14.969 6.16 1 95.69 71 SER B O 1
ATOM 1726 N N . VAL B 1 72 ? -13.133 12.977 6.84 1 94.31 72 VAL B N 1
ATOM 1727 C CA . VAL B 1 72 ? -13.125 12.336 5.527 1 94.31 72 VAL B CA 1
ATOM 1728 C C . VAL B 1 72 ? -14.562 12.07 5.07 1 94.31 72 VAL B C 1
ATOM 1730 O O . VAL B 1 72 ? -15.336 11.438 5.785 1 94.31 72 VAL B O 1
ATOM 1733 N N . HIS B 1 73 ? -14.844 12.602 3.869 1 91.19 73 HIS B N 1
ATOM 1734 C CA . HIS B 1 73 ? -16.203 12.492 3.359 1 91.19 73 HIS B CA 1
ATOM 1735 C C . HIS B 1 73 ? -16.219 12 1.917 1 91.19 73 HIS B C 1
ATOM 1737 O O . HIS B 1 73 ? -15.289 12.281 1.15 1 91.19 73 HIS B O 1
ATOM 1743 N N . TYR B 1 74 ? -17.219 11.219 1.672 1 84.31 74 TYR B N 1
ATOM 1744 C CA . TYR B 1 74 ? -17.438 10.875 0.271 1 84.31 74 TYR B CA 1
ATOM 1745 C C . TYR B 1 74 ? -18.875 11.188 -0.156 1 84.31 74 TYR B C 1
ATOM 1747 O O . TYR B 1 74 ? -19.781 11.18 0.669 1 84.31 74 TYR B O 1
ATOM 1755 N N . GLN B 1 75 ? -18.984 11.711 -1.359 1 77.56 75 GLN B N 1
ATOM 1756 C CA . GLN B 1 75 ? -20.281 12.062 -1.911 1 77.56 75 GLN B CA 1
ATOM 1757 C C . GLN B 1 75 ? -20.953 10.844 -2.549 1 77.56 75 GLN B C 1
ATOM 1759 O O . GLN B 1 75 ? -20.375 10.203 -3.432 1 77.56 75 GLN B O 1
ATOM 1764 N N . ASP B 1 76 ? -22 10.445 -1.872 1 67.56 76 ASP B N 1
ATOM 1765 C CA . ASP B 1 76 ? -22.844 9.484 -2.57 1 67.56 76 ASP B CA 1
ATOM 1766 C C . ASP B 1 76 ? -23.922 10.195 -3.387 1 67.56 76 ASP B C 1
ATOM 1768 O O . ASP B 1 76 ? -24 11.43 -3.375 1 67.56 76 ASP B O 1
ATOM 1772 N N . ALA B 1 77 ? -24.719 9.453 -4.293 1 66.31 77 ALA B N 1
ATOM 1773 C CA . ALA B 1 77 ? -25.766 10 -5.16 1 66.31 77 ALA B CA 1
ATOM 1774 C C . ALA B 1 77 ? -26.609 11.031 -4.414 1 66.31 77 ALA B C 1
ATOM 1776 O O . ALA B 1 77 ? -27.047 12.016 -5.008 1 66.31 77 ALA B O 1
ATOM 1777 N N . LYS B 1 78 ? -26.734 10.812 -3.295 1 65.56 78 LYS B N 1
ATOM 1778 C CA . LYS B 1 78 ? -27.766 11.617 -2.658 1 65.56 78 LYS B CA 1
ATOM 1779 C C . LYS B 1 78 ? -27.172 12.531 -1.59 1 65.56 78 LYS B C 1
ATOM 1781 O O . LYS B 1 78 ? -27.672 13.633 -1.362 1 65.56 78 LYS B O 1
ATOM 1786 N N . GLU B 1 79 ? -26.062 12.07 -0.887 1 73.81 79 GLU B N 1
ATOM 1787 C CA . GLU B 1 79 ? -25.641 12.844 0.273 1 73.81 79 GLU B CA 1
ATOM 1788 C C . GLU B 1 79 ? -24.156 12.625 0.567 1 73.81 79 GLU B C 1
ATOM 1790 O O . GLU B 1 79 ? -23.547 11.695 0.035 1 73.81 79 GLU B O 1
ATOM 1795 N N . ARG B 1 80 ? -23.672 13.648 1.315 1 76 80 ARG B N 1
ATOM 1796 C CA . ARG B 1 80 ? -22.312 13.555 1.847 1 76 80 ARG B CA 1
ATOM 1797 C C . ARG B 1 80 ? -22.266 12.648 3.072 1 76 80 ARG B C 1
ATOM 1799 O O . ARG B 1 80 ? -23 12.867 4.039 1 76 80 ARG B O 1
ATOM 1806 N N . ILE B 1 81 ? -21.484 11.555 2.943 1 79.75 81 ILE B N 1
ATOM 1807 C CA . ILE B 1 81 ? -21.359 10.602 4.039 1 79.75 81 ILE B CA 1
ATOM 1808 C C . ILE B 1 81 ? -19.969 10.703 4.652 1 79.75 81 ILE B C 1
ATOM 1810 O O . ILE B 1 81 ? -18.969 10.664 3.934 1 79.75 81 ILE B O 1
ATOM 1814 N N . ARG B 1 82 ? -19.984 10.961 5.953 1 80.81 82 ARG B N 1
ATOM 1815 C CA . ARG B 1 82 ? -18.703 10.969 6.648 1 80.81 82 ARG B CA 1
ATOM 1816 C C . ARG B 1 82 ? -18.156 9.555 6.82 1 80.81 82 ARG B C 1
ATOM 1818 O O . ARG B 1 82 ? -18.828 8.695 7.387 1 80.81 82 ARG B O 1
ATOM 1825 N N . LEU B 1 83 ? -16.969 9.383 6.379 1 78.62 83 LEU B N 1
ATOM 1826 C CA . LEU B 1 83 ? -16.328 8.07 6.461 1 78.62 83 LEU B CA 1
ATOM 1827 C C . LEU B 1 83 ? -15.523 7.938 7.746 1 78.62 83 LEU B C 1
ATOM 1829 O O . LEU B 1 83 ? -15.539 6.887 8.391 1 78.62 83 LEU B O 1
ATOM 1833 N N . ALA B 1 84 ? -14.852 9.008 8.133 1 87.94 84 ALA B N 1
ATOM 1834 C CA . ALA B 1 84 ? -13.938 8.891 9.258 1 87.94 84 ALA B CA 1
ATOM 1835 C C . ALA B 1 84 ? -13.5 10.258 9.773 1 87.94 84 ALA B C 1
ATOM 1837 O O . ALA B 1 84 ? -13.672 11.266 9.078 1 87.94 84 ALA B O 1
ATOM 1838 N N . ILE B 1 85 ? -13.078 10.289 11.023 1 92.31 85 ILE B N 1
ATOM 1839 C CA . ILE B 1 85 ? -12.297 11.383 11.586 1 92.31 85 ILE B CA 1
ATOM 1840 C C . ILE B 1 85 ? -10.875 10.898 11.891 1 92.31 85 ILE B C 1
ATOM 1842 O O . ILE B 1 85 ? -10.688 9.852 12.508 1 92.31 85 ILE B O 1
ATOM 1846 N N . VAL B 1 86 ? -10 11.656 11.352 1 93.12 86 VAL B N 1
ATOM 1847 C CA . VAL B 1 86 ? -8.617 11.25 11.539 1 93.12 86 VAL B CA 1
ATOM 1848 C C . VAL B 1 86 ? -7.852 12.336 12.297 1 93.12 86 VAL B C 1
ATOM 1850 O O . VAL B 1 86 ? -8.188 13.516 12.195 1 93.12 86 VAL B O 1
ATOM 1853 N N . GLY B 1 87 ? -6.848 11.898 13.109 1 94.25 87 GLY B N 1
ATOM 1854 C CA . GLY B 1 87 ? -6.082 12.812 13.945 1 94.25 87 GLY B CA 1
ATOM 1855 C C . GLY B 1 87 ? -4.582 12.617 13.82 1 94.25 87 GLY B C 1
ATOM 1856 O O . GLY B 1 87 ? -4.105 12.016 12.859 1 94.25 87 GLY B O 1
ATOM 1857 N N . PRO B 1 88 ? -3.836 13.133 14.789 1 93.88 88 PRO B N 1
ATOM 1858 C CA . PRO B 1 88 ? -2.373 13.07 14.758 1 93.88 88 PRO B CA 1
ATOM 1859 C C . PRO B 1 88 ? -1.846 11.648 14.562 1 93.88 88 PRO B C 1
ATOM 1861 O O . PRO B 1 88 ? -2.352 10.711 15.172 1 93.88 88 PRO B O 1
ATOM 1864 N N . GLY B 1 89 ? -0.833 11.578 13.633 1 91.94 89 GLY B N 1
ATOM 1865 C CA . GLY B 1 89 ? -0.218 10.281 13.391 1 91.94 89 GLY B CA 1
ATOM 1866 C C . GLY B 1 89 ? -0.83 9.539 12.219 1 91.94 89 GLY B C 1
ATOM 1867 O O . GLY B 1 89 ? -0.428 8.422 11.906 1 91.94 89 GLY B O 1
ATOM 1868 N N . SER B 1 90 ? -1.759 10.164 11.578 1 92.81 90 SER B N 1
ATOM 1869 C CA . SER B 1 90 ? -2.414 9.555 10.422 1 92.81 90 SER B CA 1
ATOM 1870 C C . SER B 1 90 ? -1.707 9.922 9.125 1 92.81 90 SER B C 1
ATOM 1872 O O . SER B 1 90 ? -1.05 10.961 9.047 1 92.81 90 SER B O 1
ATOM 1874 N N . ILE B 1 91 ? -1.782 9.039 8.172 1 94.62 91 ILE B N 1
ATOM 1875 C CA . ILE B 1 91 ? -1.362 9.297 6.797 1 94.62 91 ILE B CA 1
ATOM 1876 C C . ILE B 1 91 ? -2.588 9.422 5.895 1 94.62 91 ILE B C 1
ATOM 1878 O O . ILE B 1 91 ? -3.508 8.602 5.973 1 94.62 91 ILE B O 1
ATOM 1882 N N . LEU B 1 92 ? -2.619 10.484 5.121 1 95.69 92 LEU B N 1
ATOM 1883 C CA . LEU B 1 92 ? -3.73 10.719 4.207 1 95.69 92 LEU B CA 1
ATOM 1884 C C . LEU B 1 92 ? -3.238 10.789 2.764 1 95.69 92 LEU B C 1
ATOM 1886 O O . LEU B 1 92 ? -2.15 11.305 2.5 1 95.69 92 LEU B O 1
ATOM 1890 N N . GLY B 1 93 ? -4.082 10.344 1.883 1 96 93 GLY B N 1
ATOM 1891 C CA . GLY B 1 93 ? -3.775 10.422 0.464 1 96 93 GLY B CA 1
ATOM 1892 C C . GLY B 1 93 ? -3.074 9.188 -0.068 1 96 93 GLY B C 1
ATOM 1893 O O . GLY B 1 93 ? -2.625 9.172 -1.216 1 96 93 GLY B O 1
ATOM 1894 N N . GLU B 1 94 ? -2.943 8.164 0.737 1 95 94 GLU B N 1
ATOM 1895 C CA . GLU B 1 94 ? -2.199 6.961 0.373 1 95 94 GLU B CA 1
ATOM 1896 C C . GLU B 1 94 ? -2.852 6.242 -0.807 1 95 94 GLU B C 1
ATOM 1898 O O . GLU B 1 94 ? -2.164 5.629 -1.624 1 95 94 GLU B O 1
ATOM 1903 N N . GLY B 1 95 ? -4.145 6.336 -0.885 1 94 95 GLY B N 1
ATOM 1904 C CA . GLY B 1 95 ? -4.824 5.695 -1.999 1 94 95 GLY B CA 1
ATOM 1905 C C . GLY B 1 95 ? -4.398 6.242 -3.35 1 94 95 GLY B C 1
ATOM 1906 O O . GLY B 1 95 ? -3.9 5.496 -4.195 1 94 95 GLY B O 1
ATOM 1907 N N . ALA B 1 96 ? -4.59 7.531 -3.508 1 93.69 96 ALA B N 1
ATOM 1908 C CA . ALA B 1 96 ? -4.203 8.188 -4.75 1 93.69 96 ALA B CA 1
ATOM 1909 C C . ALA B 1 96 ? -2.699 8.078 -4.988 1 93.69 96 ALA B C 1
ATOM 1911 O O . ALA B 1 96 ? -2.25 7.953 -6.129 1 93.69 96 ALA B O 1
ATOM 1912 N N . PHE B 1 97 ? -1.953 8.125 -3.92 1 94.56 97 PHE B N 1
ATOM 1913 C CA . PHE B 1 97 ? -0.5 8.008 -3.975 1 94.56 97 PHE B CA 1
ATOM 1914 C C . PHE B 1 97 ? -0.085 6.699 -4.637 1 94.56 97 PHE B C 1
ATOM 1916 O O . PHE B 1 97 ? 0.763 6.691 -5.531 1 94.56 97 PHE B O 1
ATOM 1923 N N . PHE B 1 98 ? -0.72 5.598 -4.234 1 93.69 98 PHE B N 1
ATOM 1924 C CA . PHE B 1 98 ? -0.387 4.285 -4.777 1 93.69 98 PHE B CA 1
ATOM 1925 C C . PHE B 1 98 ? -1.062 4.07 -6.125 1 93.69 98 PHE B C 1
ATOM 1927 O O . PHE B 1 98 ? -0.431 3.6 -7.074 1 93.69 98 PHE B O 1
ATOM 1934 N N . ALA B 1 99 ? -2.291 4.375 -6.258 1 89 99 ALA B N 1
ATOM 1935 C CA . ALA B 1 99 ? -3.113 3.988 -7.398 1 89 99 ALA B CA 1
ATOM 1936 C C . ALA B 1 99 ? -2.836 4.887 -8.602 1 89 99 ALA B C 1
ATOM 1938 O O . ALA B 1 99 ? -3.174 4.535 -9.734 1 89 99 ALA B O 1
ATOM 1939 N N . HIS B 1 100 ? -2.314 6.027 -8.383 1 87.38 100 HIS B N 1
ATOM 1940 C CA . HIS B 1 100 ? -2.184 7.047 -9.422 1 87.38 100 HIS B CA 1
ATOM 1941 C C . HIS B 1 100 ? -3.537 7.383 -10.039 1 87.38 100 HIS B C 1
ATOM 1943 O O . HIS B 1 100 ? -3.664 7.461 -11.266 1 87.38 100 HIS B O 1
ATOM 1949 N N . ARG B 1 101 ? -4.508 7.508 -9.219 1 87.06 101 ARG B N 1
ATOM 1950 C CA . ARG B 1 101 ? -5.867 7.863 -9.602 1 87.06 101 ARG B CA 1
ATOM 1951 C C . ARG B 1 101 ? -6.371 9.062 -8.805 1 87.06 101 ARG B C 1
ATOM 1953 O O . ARG B 1 101 ? -5.727 9.484 -7.84 1 87.06 101 ARG B O 1
ATOM 1960 N N . ALA B 1 102 ? -7.504 9.547 -9.172 1 92.19 102 ALA B N 1
ATOM 1961 C CA . ALA B 1 102 ? -8.094 10.711 -8.516 1 92.19 102 ALA B CA 1
ATOM 1962 C C . ALA B 1 102 ? -8.453 10.398 -7.062 1 92.19 102 ALA B C 1
ATOM 1964 O O . ALA B 1 102 ? -8.688 9.234 -6.711 1 92.19 102 ALA B O 1
ATOM 1965 N N . ARG B 1 103 ? -8.484 11.469 -6.25 1 94.12 103 ARG B N 1
ATOM 1966 C CA . ARG B 1 103 ? -8.906 11.336 -4.859 1 94.12 103 ARG B CA 1
ATOM 1967 C C . ARG B 1 103 ? -10.297 10.719 -4.77 1 94.12 103 ARG B C 1
ATOM 1969 O O . ARG B 1 103 ? -11.188 11.07 -5.543 1 94.12 103 ARG B O 1
ATOM 1976 N N . HIS B 1 104 ? -10.445 9.812 -3.811 1 88.88 104 HIS B N 1
ATOM 1977 C CA . HIS B 1 104 ? -11.719 9.102 -3.719 1 88.88 104 HIS B CA 1
ATOM 1978 C C . HIS B 1 104 ? -12.633 9.742 -2.678 1 88.88 104 HIS B C 1
ATOM 1980 O O . HIS B 1 104 ? -13.812 9.406 -2.59 1 88.88 104 HIS B O 1
ATOM 1986 N N . ALA B 1 105 ? -12.062 10.625 -1.904 1 91.38 105 ALA B N 1
ATOM 1987 C CA . ALA B 1 105 ? -12.828 11.281 -0.841 1 91.38 105 ALA B CA 1
ATOM 1988 C C . ALA B 1 105 ? -12.359 12.711 -0.627 1 91.38 105 ALA B C 1
ATOM 1990 O O . ALA B 1 105 ? -11.266 13.086 -1.069 1 91.38 105 ALA B O 1
ATOM 1991 N N . THR B 1 106 ? -13.227 13.484 -0.026 1 94.75 106 THR B N 1
ATOM 1992 C CA . THR B 1 106 ? -12.891 14.844 0.393 1 94.75 106 THR B CA 1
ATOM 1993 C C . THR B 1 106 ? -12.398 14.852 1.839 1 94.75 106 THR B C 1
ATOM 1995 O O . THR B 1 106 ? -12.992 14.203 2.703 1 94.75 106 THR B O 1
ATOM 1998 N N . VAL B 1 107 ? -11.352 15.508 2.031 1 97.12 107 VAL B N 1
ATOM 1999 C CA . VAL B 1 107 ? -10.812 15.648 3.383 1 97.12 107 VAL B CA 1
ATOM 2000 C C . VAL B 1 107 ? -10.781 17.125 3.779 1 97.12 107 VAL B C 1
ATOM 2002 O O . VAL B 1 107 ? -10.258 17.953 3.039 1 97.12 107 VAL B O 1
ATOM 2005 N N . GLN B 1 108 ? -11.344 17.344 4.91 1 97.44 108 GLN B N 1
ATOM 2006 C CA . GLN B 1 108 ? -11.484 18.703 5.41 1 97.44 108 GLN B CA 1
ATOM 2007 C C . GLN B 1 108 ? -11.086 18.797 6.879 1 97.44 108 GLN B C 1
ATOM 2009 O O . GLN B 1 108 ? -11.32 17.875 7.652 1 97.44 108 GLN B O 1
ATOM 2014 N N . ALA B 1 109 ? -10.484 20.016 7.223 1 98.19 109 ALA B N 1
ATOM 2015 C CA . ALA B 1 109 ? -10.125 20.219 8.625 1 98.19 109 ALA B CA 1
ATOM 2016 C C . ALA B 1 109 ? -11.367 20.406 9.484 1 98.19 109 ALA B C 1
ATOM 2018 O O . ALA B 1 109 ? -12.172 21.312 9.234 1 98.19 109 ALA B O 1
ATOM 2019 N N . ALA B 1 110 ? -11.492 19.547 10.438 1 97.25 110 ALA B N 1
ATOM 2020 C CA . ALA B 1 110 ? -12.547 19.734 11.438 1 97.25 110 ALA B CA 1
ATOM 2021 C C . ALA B 1 110 ? -12.094 20.703 12.531 1 97.25 110 ALA B C 1
ATOM 2023 O O . ALA B 1 110 ? -12.922 21.375 13.148 1 97.25 110 ALA B O 1
ATOM 2024 N N . ALA B 1 111 ? -10.859 20.75 12.836 1 97.94 111 ALA B N 1
ATOM 2025 C CA . ALA B 1 111 ? -10.172 21.672 13.727 1 97.94 111 ALA B CA 1
ATOM 2026 C C . ALA B 1 111 ? -8.852 22.141 13.133 1 97.94 111 ALA B C 1
ATOM 2028 O O . ALA B 1 111 ? -8.297 21.469 12.25 1 97.94 111 ALA B O 1
ATOM 2029 N N . PRO B 1 112 ? -8.352 23.297 13.602 1 98.19 112 PRO B N 1
ATOM 2030 C CA . PRO B 1 112 ? -7.047 23.719 13.094 1 98.19 112 PRO B CA 1
ATOM 2031 C C . PRO B 1 112 ? -5.961 22.656 13.289 1 98.19 112 PRO B C 1
ATOM 2033 O O . PRO B 1 112 ? -5.969 21.953 14.297 1 98.19 112 PRO B O 1
ATOM 2036 N N . GLY B 1 113 ? -5.062 22.578 12.266 1 97.75 113 GLY B N 1
ATOM 2037 C CA . GLY B 1 113 ? -4.055 21.547 12.359 1 97.75 113 GLY B CA 1
ATOM 2038 C C . GLY B 1 113 ? -2.83 21.812 11.516 1 97.75 113 GLY B C 1
ATOM 2039 O O . GLY B 1 113 ? -2.807 22.781 10.742 1 97.75 113 GLY B O 1
ATOM 2040 N N . ARG B 1 114 ? -1.813 21.078 11.789 1 98.06 114 ARG B N 1
ATOM 2041 C CA . ARG B 1 114 ? -0.557 21.109 11.047 1 98.06 114 ARG B CA 1
ATOM 2042 C C . ARG B 1 114 ? -0.265 19.75 10.43 1 98.06 114 ARG B C 1
ATOM 2044 O O . ARG B 1 114 ? -0.333 18.719 11.109 1 98.06 114 ARG B O 1
ATOM 2051 N N . LEU B 1 115 ? 0.007 19.781 9.125 1 98 115 LEU B N 1
ATOM 2052 C CA . LEU B 1 115 ? 0.36 18.578 8.367 1 98 115 LEU B CA 1
ATOM 2053 C C . LEU B 1 115 ? 1.688 18.766 7.641 1 98 115 LEU B C 1
ATOM 2055 O O . LEU B 1 115 ? 2.256 19.859 7.652 1 98 115 LEU B O 1
ATOM 2059 N N . TRP B 1 116 ? 2.148 17.703 7.164 1 97.88 116 TRP B N 1
ATOM 2060 C CA . TRP B 1 116 ? 3.326 17.672 6.301 1 97.88 116 TRP B CA 1
ATOM 2061 C C . TRP B 1 116 ? 3.021 16.984 4.984 1 97.88 116 TRP B C 1
ATOM 2063 O O . TRP B 1 116 ? 2.449 15.883 4.969 1 97.88 116 TRP B O 1
ATOM 2073 N N . CYS B 1 117 ? 3.428 17.641 3.92 1 98.44 117 CYS B N 1
ATOM 2074 C CA . CYS B 1 117 ? 3.09 17.172 2.584 1 98.44 117 CYS B CA 1
ATOM 2075 C C . CYS B 1 117 ? 4.316 16.594 1.883 1 98.44 117 CYS B C 1
ATOM 2077 O O . CYS B 1 117 ? 5.391 17.203 1.912 1 98.44 117 CYS B O 1
ATOM 2079 N N . LEU B 1 118 ? 4.211 15.438 1.365 1 98.12 118 LEU B N 1
ATOM 2080 C CA . LEU B 1 118 ? 5.16 14.852 0.429 1 98.12 118 LEU B CA 1
ATOM 2081 C C . LEU B 1 118 ? 4.582 14.805 -0.981 1 98.12 118 LEU B C 1
ATOM 2083 O O . LEU B 1 118 ? 3.699 14 -1.271 1 98.12 118 LEU B O 1
ATOM 2087 N N . THR B 1 119 ? 5.125 15.672 -1.868 1 97.44 119 THR B N 1
ATOM 2088 C CA . THR B 1 119 ? 4.641 15.703 -3.242 1 97.44 119 THR B CA 1
ATOM 2089 C C . THR B 1 119 ? 5.215 14.547 -4.051 1 97.44 119 THR B C 1
ATOM 2091 O O . THR B 1 119 ? 6.195 13.922 -3.639 1 97.44 119 THR B O 1
ATOM 2094 N N . ALA B 1 120 ? 4.574 14.297 -5.234 1 94.38 120 ALA B N 1
ATOM 2095 C CA . ALA B 1 120 ? 5.066 13.242 -6.117 1 94.38 120 ALA B CA 1
ATOM 2096 C C . ALA B 1 120 ? 6.5 13.516 -6.555 1 94.38 120 ALA B C 1
ATOM 2098 O O . ALA B 1 120 ? 7.32 12.594 -6.629 1 94.38 120 ALA B O 1
ATOM 2099 N N . MET B 1 121 ? 6.805 14.719 -6.812 1 95.5 121 MET B N 1
ATOM 2100 C CA . MET B 1 121 ? 8.141 15.109 -7.246 1 95.5 121 MET B CA 1
ATOM 2101 C C . MET B 1 121 ? 9.164 14.883 -6.137 1 95.5 121 MET B C 1
ATOM 2103 O O . MET B 1 121 ? 10.242 14.344 -6.379 1 95.5 121 MET B O 1
ATOM 2107 N N . ARG B 1 122 ? 8.828 15.289 -4.93 1 97.5 122 ARG B N 1
ATOM 2108 C CA . ARG B 1 122 ? 9.742 15.125 -3.809 1 97.5 122 ARG B CA 1
ATOM 2109 C C . ARG B 1 122 ? 9.914 13.648 -3.457 1 97.5 122 ARG B C 1
ATOM 2111 O O . ARG B 1 122 ? 10.992 13.234 -3.027 1 97.5 122 ARG B O 1
ATOM 2118 N N . PHE B 1 123 ? 8.875 12.898 -3.633 1 97.38 123 PHE B N 1
ATOM 2119 C CA . PHE B 1 123 ? 9 11.461 -3.408 1 97.38 123 PHE B CA 1
ATOM 2120 C C . PHE B 1 123 ? 9.961 10.836 -4.418 1 97.38 123 PHE B C 1
ATOM 2122 O O . PHE B 1 123 ? 10.758 9.969 -4.066 1 97.38 123 PHE B O 1
ATOM 2129 N N . ALA B 1 124 ? 9.82 11.25 -5.656 1 96.25 124 ALA B N 1
ATOM 2130 C CA . ALA B 1 124 ? 10.734 10.742 -6.672 1 96.25 124 ALA B CA 1
ATOM 2131 C C . ALA B 1 124 ? 12.188 11.023 -6.293 1 96.25 124 ALA B C 1
ATOM 2133 O O . ALA B 1 124 ? 13.047 10.156 -6.426 1 96.25 124 ALA B O 1
ATOM 2134 N N . GLU B 1 125 ? 12.453 12.203 -5.789 1 97.75 125 GLU B N 1
ATOM 2135 C CA . GLU B 1 125 ? 13.789 12.562 -5.336 1 97.75 125 GLU B CA 1
ATOM 2136 C C . GLU B 1 125 ? 14.219 11.719 -4.141 1 97.75 125 GLU B C 1
ATOM 2138 O O . GLU B 1 125 ? 15.336 11.211 -4.102 1 97.75 125 GLU B O 1
ATOM 2143 N N . LEU B 1 126 ? 13.32 11.578 -3.207 1 97.81 126 LEU B N 1
ATOM 2144 C CA . LEU B 1 126 ? 13.578 10.766 -2.027 1 97.81 126 LEU B CA 1
ATOM 2145 C C . LEU B 1 126 ? 13.914 9.328 -2.424 1 97.81 126 LEU B C 1
ATOM 2147 O O . LEU B 1 126 ? 14.883 8.75 -1.922 1 97.81 126 LEU B O 1
ATOM 2151 N N . SER B 1 127 ? 13.117 8.773 -3.332 1 97.06 127 SER B N 1
ATOM 2152 C CA . SER B 1 127 ? 13.281 7.395 -3.781 1 97.06 127 SER B CA 1
ATOM 2153 C C . SER B 1 127 ? 14.656 7.176 -4.398 1 97.06 127 SER B C 1
ATOM 2155 O O . SER B 1 127 ? 15.242 6.098 -4.258 1 97.06 127 SER B O 1
ATOM 2157 N N . ASN B 1 128 ? 15.148 8.156 -5.016 1 96.44 128 ASN B N 1
ATOM 2158 C CA . ASN B 1 128 ? 16.438 8.07 -5.684 1 96.44 128 ASN B CA 1
ATOM 2159 C C . ASN B 1 128 ? 17.594 8.258 -4.699 1 96.44 128 ASN B C 1
ATOM 2161 O O . ASN B 1 128 ? 18.578 7.523 -4.746 1 96.44 128 ASN B O 1
ATOM 2165 N N . ARG B 1 129 ? 17.469 9.172 -3.777 1 97.62 129 ARG B N 1
ATOM 2166 C CA . ARG B 1 129 ? 18.578 9.562 -2.916 1 97.62 129 ARG B CA 1
ATOM 2167 C C . ARG B 1 129 ? 18.609 8.719 -1.646 1 97.62 129 ARG B C 1
ATOM 2169 O O . ARG B 1 129 ? 19.672 8.469 -1.094 1 97.62 129 ARG B O 1
ATOM 2176 N N . GLN B 1 130 ? 17.422 8.438 -1.193 1 97.5 130 GLN B N 1
ATOM 2177 C CA . GLN B 1 130 ? 17.297 7.695 0.059 1 97.5 130 GLN B CA 1
ATOM 2178 C C . GLN B 1 130 ? 16.297 6.555 -0.076 1 97.5 130 GLN B C 1
ATOM 2180 O O . GLN B 1 130 ? 15.258 6.547 0.596 1 97.5 130 GLN B O 1
ATOM 2185 N N . PRO B 1 131 ? 16.688 5.512 -0.866 1 97.31 131 PRO B N 1
ATOM 2186 C CA . PRO B 1 131 ? 15.695 4.457 -1.118 1 97.31 131 PRO B CA 1
ATOM 2187 C C . PRO B 1 131 ? 15.281 3.721 0.154 1 97.31 131 PRO B C 1
ATOM 2189 O O . PRO B 1 131 ? 14.133 3.27 0.264 1 97.31 131 PRO B O 1
ATOM 2192 N N . GLY B 1 132 ? 16.156 3.602 1.087 1 96.56 132 GLY B N 1
ATOM 2193 C CA . GLY B 1 132 ? 15.797 2.969 2.346 1 96.56 132 GLY B CA 1
ATOM 2194 C C . GLY B 1 132 ? 14.727 3.725 3.109 1 96.56 132 GLY B C 1
ATOM 2195 O O . GLY B 1 132 ? 13.797 3.121 3.652 1 96.56 132 GLY B O 1
ATOM 2196 N N . VAL B 1 133 ? 14.852 5.031 3.148 1 96.69 133 VAL B N 1
ATOM 2197 C CA . VAL B 1 133 ? 13.875 5.875 3.822 1 96.69 133 VAL B CA 1
ATOM 2198 C C . VAL B 1 133 ? 12.555 5.844 3.061 1 96.69 133 VAL B C 1
ATOM 2200 O O . VAL B 1 133 ? 11.484 5.742 3.664 1 96.69 133 VAL B O 1
ATOM 2203 N N . ALA B 1 134 ? 12.672 5.895 1.744 1 97.62 134 ALA B N 1
ATOM 2204 C CA . ALA B 1 134 ? 11.477 5.816 0.904 1 97.62 134 ALA B CA 1
ATOM 2205 C C . ALA B 1 134 ? 10.742 4.5 1.118 1 97.62 134 ALA B C 1
ATOM 2207 O O . ALA B 1 134 ? 9.508 4.477 1.188 1 97.62 134 ALA B O 1
ATOM 2208 N N . LEU B 1 135 ? 11.531 3.498 1.26 1 96.62 135 LEU B N 1
ATOM 2209 C CA . LEU B 1 135 ? 10.945 2.18 1.479 1 96.62 135 LEU B CA 1
ATOM 2210 C C . LEU B 1 135 ? 10.18 2.137 2.797 1 96.62 135 LEU B C 1
ATOM 2212 O O . LEU B 1 135 ? 9.039 1.663 2.846 1 96.62 135 LEU B O 1
ATOM 2216 N N . ALA B 1 136 ? 10.789 2.609 3.832 1 94.81 136 ALA B N 1
ATOM 2217 C CA . ALA B 1 136 ? 10.133 2.635 5.137 1 94.81 136 ALA B CA 1
ATOM 2218 C C . ALA B 1 136 ? 8.836 3.438 5.082 1 94.81 136 ALA B C 1
ATOM 2220 O O . ALA B 1 136 ? 7.82 3.029 5.656 1 94.81 136 ALA B O 1
ATOM 2221 N N . LEU B 1 137 ? 8.875 4.492 4.391 1 95 137 LEU B N 1
ATOM 2222 C CA . LEU B 1 137 ? 7.719 5.367 4.254 1 95 137 LEU B CA 1
ATOM 2223 C C . LEU B 1 137 ? 6.602 4.668 3.484 1 95 137 LEU B C 1
ATOM 2225 O O . LEU B 1 137 ? 5.441 4.703 3.898 1 95 137 LEU B O 1
ATOM 2229 N N . VAL B 1 138 ? 6.914 4.07 2.369 1 95.62 138 VAL B N 1
ATOM 2230 C CA . VAL B 1 138 ? 5.93 3.41 1.52 1 95.62 138 VAL B CA 1
ATOM 2231 C C . VAL B 1 138 ? 5.324 2.221 2.262 1 95.62 138 VAL B C 1
ATOM 2233 O O . VAL B 1 138 ? 4.133 1.938 2.125 1 95.62 138 VAL B O 1
ATOM 2236 N N . MET B 1 139 ? 6.145 1.562 3.035 1 94.06 139 MET B N 1
ATOM 2237 C CA . MET B 1 139 ? 5.633 0.469 3.854 1 94.06 139 MET B CA 1
ATOM 2238 C C . MET B 1 139 ? 4.609 0.98 4.863 1 94.06 139 MET B C 1
ATOM 2240 O O . MET B 1 139 ? 3.562 0.361 5.062 1 94.06 139 MET B O 1
ATOM 2244 N N . ALA B 1 140 ? 4.863 2.049 5.496 1 91.94 140 ALA B N 1
ATOM 2245 C CA . ALA B 1 140 ? 3.936 2.646 6.453 1 91.94 140 ALA B CA 1
ATOM 2246 C C . ALA B 1 140 ? 2.633 3.059 5.77 1 91.94 140 ALA B C 1
ATOM 2248 O O . ALA B 1 140 ? 1.544 2.77 6.273 1 91.94 140 ALA B O 1
ATOM 2249 N N . ALA B 1 141 ? 2.77 3.717 4.633 1 93.5 141 ALA B N 1
ATOM 2250 C CA . ALA B 1 141 ? 1.591 4.141 3.883 1 93.5 141 ALA B CA 1
ATOM 2251 C C . ALA B 1 141 ? 0.77 2.939 3.426 1 93.5 141 ALA B C 1
ATOM 2253 O O . ALA B 1 141 ? -0.463 2.973 3.455 1 93.5 141 ALA B O 1
ATOM 2254 N N . GLY B 1 142 ? 1.472 1.932 2.953 1 94.12 142 GLY B N 1
ATOM 2255 C CA . GLY B 1 142 ? 0.795 0.713 2.539 1 94.12 142 GLY B CA 1
ATOM 2256 C C . GLY B 1 142 ? 0.045 0.035 3.67 1 94.12 142 GLY B C 1
ATOM 2257 O O . GLY B 1 142 ? -1.034 -0.524 3.459 1 94.12 142 GLY B O 1
ATOM 2258 N N . GLN B 1 143 ? 0.638 0.043 4.82 1 92.5 143 GLN B N 1
ATOM 2259 C CA . GLN B 1 143 ? -0.027 -0.539 5.98 1 92.5 143 GLN B CA 1
ATOM 2260 C C . GLN B 1 143 ? -1.332 0.19 6.289 1 92.5 143 GLN B C 1
ATOM 2262 O O . GLN B 1 143 ? -2.352 -0.443 6.57 1 92.5 143 GLN B O 1
ATOM 2267 N N . VAL B 1 144 ? -1.287 1.449 6.258 1 90.12 144 VAL B N 1
ATOM 2268 C CA . VAL B 1 144 ? -2.484 2.252 6.48 1 90.12 144 VAL B CA 1
ATOM 2269 C C . VAL B 1 144 ? -3.541 1.907 5.43 1 90.12 144 VAL B C 1
ATOM 2271 O O . VAL B 1 144 ? -4.699 1.656 5.766 1 90.12 144 VAL B O 1
ATOM 2274 N N . LEU B 1 145 ? -3.15 1.88 4.207 1 92.5 145 LEU B N 1
ATOM 2275 C CA . LEU B 1 145 ? -4.055 1.556 3.107 1 92.5 145 LEU B CA 1
ATOM 2276 C C . LEU B 1 145 ? -4.691 0.187 3.314 1 92.5 145 LEU B C 1
ATOM 2278 O O . LEU B 1 145 ? -5.902 0.03 3.141 1 92.5 145 LEU B O 1
ATOM 2282 N N . ALA B 1 146 ? -3.875 -0.754 3.66 1 92.31 146 ALA B N 1
ATOM 2283 C CA . ALA B 1 146 ? -4.363 -2.119 3.844 1 92.31 146 ALA B CA 1
ATOM 2284 C C . ALA B 1 146 ? -5.383 -2.189 4.977 1 92.31 146 ALA B C 1
ATOM 2286 O O . ALA B 1 146 ? -6.406 -2.863 4.859 1 92.31 146 ALA B O 1
ATOM 2287 N N . ARG B 1 147 ? -5.156 -1.57 6.023 1 88.12 147 ARG B N 1
ATOM 2288 C CA . ARG B 1 147 ? -6.047 -1.605 7.176 1 88.12 147 ARG B CA 1
ATOM 2289 C C . ARG B 1 147 ? -7.367 -0.905 6.871 1 88.12 147 ARG B C 1
ATOM 2291 O O . ARG B 1 147 ? -8.438 -1.391 7.25 1 88.12 147 ARG B O 1
ATOM 2298 N N . ARG B 1 148 ? -7.289 0.188 6.199 1 87.31 148 ARG B N 1
ATOM 2299 C CA . ARG B 1 148 ? -8.5 0.909 5.832 1 87.31 148 ARG B CA 1
ATOM 2300 C C . ARG B 1 148 ? -9.336 0.109 4.832 1 87.31 148 ARG B C 1
ATOM 2302 O O . ARG B 1 148 ? -10.562 0.172 4.848 1 87.31 148 ARG B O 1
ATOM 2309 N N . ALA B 1 149 ? -8.664 -0.558 3.932 1 87.69 149 ALA B N 1
ATOM 2310 C CA . ALA B 1 149 ? -9.359 -1.393 2.957 1 87.69 149 ALA B CA 1
ATOM 2311 C C . ALA B 1 149 ? -10.18 -2.48 3.648 1 87.69 149 ALA B C 1
ATOM 2313 O O . ALA B 1 149 ? -11.305 -2.771 3.244 1 87.69 149 ALA B O 1
ATOM 2314 N N . VAL B 1 150 ? -9.672 -3.084 4.648 1 79.31 150 VAL B N 1
ATOM 2315 C CA . VAL B 1 150 ? -10.359 -4.141 5.387 1 79.31 150 VAL B CA 1
ATOM 2316 C C . VAL B 1 150 ? -11.555 -3.555 6.137 1 79.31 150 VAL B C 1
ATOM 2318 O O . VAL B 1 150 ? -12.641 -4.141 6.141 1 79.31 150 VAL B O 1
ATOM 2321 N N . ASP B 1 151 ? -11.344 -2.422 6.715 1 76.69 151 ASP B N 1
ATOM 2322 C CA . ASP B 1 151 ? -12.398 -1.775 7.48 1 76.69 151 ASP B CA 1
ATOM 2323 C C . ASP B 1 151 ? -13.578 -1.398 6.582 1 76.69 151 ASP B C 1
ATOM 2325 O O . ASP B 1 151 ? -14.734 -1.521 6.984 1 76.69 151 ASP B O 1
ATOM 2329 N N . SER B 1 152 ? -13.242 -0.965 5.449 1 72.81 152 SER B N 1
ATOM 2330 C CA . SER B 1 152 ? -14.281 -0.58 4.5 1 72.81 152 SER B CA 1
ATOM 2331 C C . SER B 1 152 ? -15.094 -1.788 4.047 1 72.81 152 SER B C 1
ATOM 2333 O O . SER B 1 152 ? -16.312 -1.694 3.869 1 72.81 152 SER B O 1
ATOM 2335 N N . ARG B 1 153 ? -14.516 -2.914 3.855 1 64.88 153 ARG B N 1
ATOM 2336 C CA . ARG B 1 153 ? -15.203 -4.137 3.455 1 64.88 153 ARG B CA 1
ATOM 2337 C C . ARG B 1 153 ? -16.156 -4.605 4.543 1 64.88 153 ARG B C 1
ATOM 2339 O O . ARG B 1 153 ? -17.266 -5.062 4.246 1 64.88 153 ARG B O 1
ATOM 2346 N N . ARG B 1 154 ? -15.656 -4.5 5.715 1 66.5 154 ARG B N 1
ATOM 2347 C CA . ARG B 1 154 ? -16.469 -4.934 6.844 1 66.5 154 ARG B CA 1
ATOM 2348 C C . ARG B 1 154 ? -17.719 -4.066 6.977 1 66.5 154 ARG B C 1
ATOM 2350 O O . ARG B 1 154 ? -18.797 -4.574 7.297 1 66.5 154 ARG B O 1
ATOM 2357 N N . ARG B 1 155 ? -17.547 -2.842 6.758 1 60.44 155 ARG B N 1
ATOM 2358 C CA . ARG B 1 155 ? -18.672 -1.917 6.844 1 60.44 155 ARG B CA 1
ATOM 2359 C C . ARG B 1 155 ? -19.703 -2.225 5.773 1 60.44 155 ARG B C 1
ATOM 2361 O O . ARG B 1 155 ? -20.906 -2.156 6.031 1 60.44 155 ARG B O 1
ATOM 2368 N N . VAL B 1 156 ? -19.25 -2.635 4.723 1 53.12 156 VAL B N 1
ATOM 2369 C CA . VAL B 1 156 ? -20.141 -2.916 3.605 1 53.12 156 VAL B CA 1
ATOM 2370 C C . VAL B 1 156 ? -20.812 -4.27 3.814 1 53.12 156 VAL B C 1
ATOM 2372 O O . VAL B 1 156 ? -22 -4.438 3.486 1 53.12 156 VAL B O 1
ATOM 2375 N N . ALA B 1 157 ? -20.078 -5.301 4.32 1 52.62 157 ALA B N 1
ATOM 2376 C CA . ALA B 1 157 ? -20.656 -6.617 4.586 1 52.62 157 ALA B CA 1
ATOM 2377 C C . ALA B 1 157 ? -21.719 -6.543 5.688 1 52.62 157 ALA B C 1
ATOM 2379 O O . ALA B 1 157 ? -22.625 -7.367 5.734 1 52.62 157 ALA B O 1
ATOM 2380 N N . SER B 1 158 ? -21.547 -5.625 6.652 1 42.41 158 SER B N 1
ATOM 2381 C CA . SER B 1 158 ? -22.469 -5.508 7.773 1 42.41 158 SER B CA 1
ATOM 2382 C C . SER B 1 158 ? -23.734 -4.762 7.367 1 42.41 158 SER B C 1
ATOM 2384 O O . SER B 1 158 ? -24.688 -4.664 8.148 1 42.41 158 SER B O 1
ATOM 2386 N N . THR B 1 159 ? -23.641 -4.23 6.113 1 37.41 159 THR B N 1
ATOM 2387 C CA . THR B 1 159 ? -24.891 -3.619 5.688 1 37.41 159 THR B CA 1
ATOM 2388 C C . THR B 1 159 ? -25.703 -4.59 4.832 1 37.41 159 THR B C 1
ATOM 2390 O O . THR B 1 159 ? -25.156 -5.297 3.99 1 37.41 159 THR B O 1
#